Protein AF-A0A6A7A2B2-F1 (afdb_monomer)

Nearest PDB structures (foldseek):
  8fqu-assembly2_A  TM=4.232E-01  e=1.236E+00  Acinetobacter baumannii
  5za2-assembly1_A  TM=4.264E-01  e=1.667E+00  Escherichia coli
  6pwl-assembly4_D  TM=4.227E-01  e=1.769E+00  Acinetobacter baumannii
  5k1f-assembly1_A  TM=4.162E-01  e=2.855E+00  Klebsiella aerogenes
  5cgx-assembly1_A  TM=4.038E-01  e=4.088E+00  Escherichia coli

Mean predicted aligned error: 12.82 Å

Sequence (342 aa):
MSHTLSFFGRLPYDIRAIVYQYLEPDQSPPFSPNDANMGFLLSCRQAKQELSELAVQTVEDLVADFNNTAPRGAEINMRSGALRCIAVNVPFSALFGSSKKGKMKRSWRQEVFASLHPLFAQYFEVVRIHITHGLSEFDTQQSLELDTLYDRGHFEVDMHNLLRDISYMIQHVNSDRQRNTDLFPTTYVKARRICLSWNLRTDVTSGDSPIIMNGKLHQAKPTRCNPTAFDDHDYNTMSAVTLDTLSQHDDNNIDLSSSKQPIFYHLHDSQRLVGEMCLQHNSRWRVSETRYYNGVLNGQETLAEYISSYELGRRPRKGLNGVTPEEYEKAEIEVQQVLWAT

Solvent-accessible surface area (backbone atoms only — not comparable to full-atom values): 20033 Å² total; per-residue (Å²): 134,84,84,76,75,53,75,74,58,72,50,56,60,67,60,50,55,52,55,60,71,71,46,51,84,88,50,50,76,64,79,61,94,55,84,86,32,52,52,61,57,49,38,54,49,48,49,52,45,54,54,47,52,52,51,48,50,56,50,52,52,50,48,51,53,39,61,76,62,40,49,75,78,37,43,76,53,72,58,89,93,37,92,44,44,46,35,30,39,35,21,51,68,53,46,35,47,88,34,99,75,80,62,66,42,86,53,72,43,65,67,47,54,62,56,48,43,65,62,37,40,32,83,28,55,31,43,34,41,32,42,35,80,50,69,50,95,87,44,93,80,68,76,84,81,54,86,46,67,68,47,27,53,49,50,50,52,52,53,50,51,48,52,48,52,52,44,50,47,48,32,52,46,34,28,89,71,86,68,93,58,98,86,58,72,82,64,49,46,36,28,24,26,46,32,44,32,40,55,66,64,89,71,75,80,73,81,79,73,81,51,61,24,42,41,42,35,24,28,46,51,89,69,91,65,67,92,80,77,78,78,92,78,67,90,88,70,73,70,82,75,61,75,79,78,70,72,84,65,79,90,69,78,82,57,80,88,74,43,82,49,51,35,27,37,43,32,26,29,77,73,49,44,32,36,41,36,36,48,36,34,72,85,34,68,49,50,90,63,38,79,48,49,64,32,20,73,70,57,46,71,38,47,76,46,44,32,32,29,76,46,89,85,63,63,61,95,79,39,61,41,80,49,53,70,66,58,50,49,50,50,53,47,52,32,45,55,55,65,76,73,107

Structure (mmCIF, N/CA/C/O backbone):
data_AF-A0A6A7A2B2-F1
#
_entry.id   AF-A0A6A7A2B2-F1
#
loop_
_atom_site.group_PDB
_atom_site.id
_atom_site.type_symbol
_atom_site.label_atom_id
_atom_site.label_alt_id
_atom_site.label_comp_id
_atom_site.label_asym_id
_atom_site.label_entity_id
_atom_site.label_seq_id
_atom_site.pdbx_PDB_ins_code
_atom_site.Cartn_x
_atom_site.Cartn_y
_atom_site.Cartn_z
_atom_site.occupancy
_atom_site.B_iso_or_equiv
_atom_site.auth_seq_id
_atom_site.auth_comp_id
_atom_site.auth_asym_id
_atom_site.auth_atom_id
_atom_site.pdbx_PDB_model_num
ATOM 1 N N . MET A 1 1 ? -47.235 -17.244 16.961 1.00 38.53 1 MET A N 1
ATOM 2 C CA . MET A 1 1 ? -46.608 -16.807 18.227 1.00 38.53 1 MET A CA 1
ATOM 3 C C . MET A 1 1 ? -45.989 -15.442 17.982 1.00 38.53 1 MET A C 1
ATOM 5 O O . MET A 1 1 ? -45.158 -15.326 17.093 1.00 38.53 1 MET A O 1
ATOM 9 N N . SER A 1 2 ? -46.461 -14.398 18.660 1.00 37.03 2 SER A N 1
ATOM 10 C CA . SER A 1 2 ? -45.917 -13.043 18.525 1.00 37.03 2 SER A CA 1
ATOM 11 C C . SER A 1 2 ? -44.573 -12.965 19.243 1.00 37.03 2 SER A C 1
ATOM 13 O O . SER A 1 2 ? -44.525 -13.157 20.457 1.00 37.03 2 SER A O 1
ATOM 15 N N . HIS A 1 3 ? -43.489 -12.687 18.519 1.00 42.69 3 HIS A N 1
ATOM 16 C CA . HIS A 1 3 ? -42.195 -12.391 19.128 1.00 42.69 3 HIS A CA 1
ATOM 17 C C . HIS A 1 3 ? -42.289 -11.053 19.871 1.00 42.69 3 HIS A C 1
ATOM 19 O O . HIS A 1 3 ? -42.068 -9.986 19.301 1.00 42.69 3 HIS A O 1
ATOM 25 N N . THR A 1 4 ? -42.649 -11.093 21.151 1.00 45.41 4 THR A N 1
ATOM 26 C CA . THR A 1 4 ? -42.477 -9.958 22.055 1.00 45.41 4 THR A CA 1
ATOM 27 C C . THR A 1 4 ? -40.982 -9.728 22.223 1.00 45.41 4 THR A C 1
ATOM 29 O O . THR A 1 4 ? -40.321 -10.400 23.011 1.00 45.41 4 THR A O 1
ATOM 32 N N . LEU A 1 5 ? -40.437 -8.808 21.425 1.00 50.09 5 LEU A N 1
ATOM 33 C CA . LEU A 1 5 ? -39.086 -8.284 21.600 1.00 50.09 5 LEU A CA 1
ATOM 34 C C . LEU A 1 5 ? -38.940 -7.809 23.049 1.00 50.09 5 LEU A C 1
ATOM 36 O O . LEU A 1 5 ? -39.642 -6.888 23.470 1.00 50.09 5 LEU A O 1
ATOM 40 N N . SER A 1 6 ? -38.053 -8.473 23.793 1.00 59.03 6 SER A N 1
ATOM 41 C CA . SER A 1 6 ? -37.692 -8.136 25.170 1.00 59.03 6 SER A CA 1
ATOM 42 C C . SER A 1 6 ? -37.436 -6.631 25.297 1.00 59.03 6 SER A C 1
ATOM 44 O O . SER A 1 6 ? -36.704 -6.063 24.485 1.00 59.03 6 SER A O 1
ATOM 46 N N . PHE A 1 7 ? -38.018 -5.993 26.320 1.00 63.59 7 PHE A N 1
ATOM 47 C CA . PHE A 1 7 ? -37.777 -4.585 26.677 1.00 63.59 7 PHE A CA 1
ATOM 48 C C . PHE A 1 7 ? -36.278 -4.257 26.691 1.00 63.59 7 PHE A C 1
ATOM 50 O O . PHE A 1 7 ? -35.851 -3.223 26.187 1.00 63.59 7 PHE A O 1
ATOM 57 N N . PHE A 1 8 ? -35.477 -5.208 27.168 1.00 60.94 8 PHE A N 1
ATOM 58 C CA . PHE A 1 8 ? -34.029 -5.098 27.238 1.00 60.94 8 PHE A CA 1
ATOM 59 C C . PHE A 1 8 ? -33.358 -4.999 25.867 1.00 60.94 8 PHE A C 1
ATOM 61 O O . PHE A 1 8 ? -32.372 -4.291 25.719 1.00 60.94 8 PHE A O 1
ATOM 68 N N . GLY A 1 9 ? -33.906 -5.663 24.847 1.00 55.78 9 GLY A N 1
ATOM 69 C CA . GLY A 1 9 ? -33.407 -5.577 23.474 1.00 55.78 9 GLY A CA 1
ATOM 70 C C . GLY A 1 9 ? -33.632 -4.209 22.823 1.00 55.78 9 GLY A C 1
ATOM 71 O O . GLY A 1 9 ? -32.993 -3.918 21.821 1.00 55.78 9 GLY A O 1
ATOM 72 N N . ARG A 1 10 ? -34.509 -3.365 23.385 1.00 68.44 10 ARG A N 1
ATOM 73 C CA . ARG A 1 10 ? -34.813 -2.018 22.870 1.00 68.44 10 ARG A CA 1
ATOM 74 C C . ARG A 1 10 ? -33.946 -0.917 23.483 1.00 68.44 10 ARG A C 1
ATOM 76 O O . ARG A 1 10 ? -34.034 0.226 23.048 1.00 68.44 10 ARG A O 1
ATOM 83 N N . LEU A 1 11 ? -33.152 -1.233 24.505 1.00 66.00 11 LEU A N 1
ATOM 84 C CA . LEU A 1 11 ? -32.273 -0.260 25.148 1.00 66.00 11 LEU A CA 1
ATOM 85 C C . LEU A 1 11 ? -31.028 0.000 24.278 1.00 66.00 11 LEU A C 1
ATOM 87 O O . LEU A 1 11 ? -30.504 -0.945 23.685 1.00 66.00 11 LEU A O 1
ATOM 91 N N . PRO A 1 12 ? -30.501 1.239 24.230 1.00 70.19 12 PRO A N 1
ATOM 92 C CA . PRO A 1 12 ? -29.202 1.529 23.626 1.00 70.19 12 PRO A CA 1
ATOM 93 C C . PRO A 1 12 ? -28.092 0.661 24.227 1.00 70.19 12 PRO A C 1
ATOM 95 O O . PRO A 1 12 ? -28.142 0.301 25.406 1.00 70.19 12 PRO A O 1
ATOM 98 N N . TYR A 1 13 ? -27.078 0.316 23.427 1.00 62.56 13 TYR A N 1
ATOM 99 C CA . TYR A 1 13 ? -25.962 -0.529 23.873 1.00 62.56 13 TYR A CA 1
ATOM 100 C C . TYR A 1 13 ? -25.316 -0.029 25.170 1.00 62.56 13 TYR A C 1
ATOM 102 O O . TYR A 1 13 ? -25.102 -0.830 26.076 1.00 62.56 13 TYR A O 1
ATOM 110 N N . ASP A 1 14 ? -25.103 1.278 25.294 1.00 58.22 14 ASP A N 1
ATOM 111 C CA . ASP A 1 14 ? -24.435 1.881 26.449 1.00 58.22 14 ASP A CA 1
ATOM 112 C C . ASP A 1 14 ? -25.232 1.670 27.739 1.00 58.22 14 ASP A C 1
ATOM 114 O O . ASP A 1 14 ? -24.672 1.289 28.763 1.00 58.22 14 ASP A O 1
ATOM 118 N N . ILE A 1 15 ? -26.560 1.806 27.674 1.00 69.06 15 ILE A N 1
ATOM 119 C CA . ILE A 1 15 ? -27.442 1.533 28.816 1.00 69.06 15 ILE A CA 1
ATOM 120 C C . ILE A 1 15 ? -27.393 0.048 29.174 1.00 69.06 15 ILE A C 1
ATOM 122 O O . ILE A 1 15 ? -27.317 -0.300 30.348 1.00 69.06 15 ILE A O 1
ATOM 126 N N . ARG A 1 16 ? -27.376 -0.842 28.177 1.00 68.25 16 ARG A N 1
ATOM 127 C CA . ARG A 1 16 ? -27.264 -2.286 28.418 1.00 68.25 16 ARG A CA 1
ATOM 128 C C . ARG A 1 16 ? -25.928 -2.634 29.081 1.00 68.25 16 ARG A C 1
ATOM 130 O O . ARG A 1 16 ? -25.926 -3.341 30.080 1.00 68.25 16 ARG A O 1
ATOM 137 N N . ALA A 1 17 ? -24.819 -2.093 28.575 1.00 63.62 17 ALA A N 1
ATOM 138 C CA . ALA A 1 17 ? -23.475 -2.272 29.124 1.00 63.62 17 ALA A CA 1
ATOM 139 C C . ALA A 1 17 ? -23.362 -1.767 30.571 1.00 63.62 17 ALA A C 1
ATOM 141 O O . ALA A 1 17 ? -22.784 -2.459 31.407 1.00 63.62 17 ALA A O 1
ATOM 142 N N . ILE A 1 18 ? -23.967 -0.614 30.872 1.00 68.38 18 ILE A N 1
ATOM 143 C CA . ILE A 1 18 ? -24.070 -0.078 32.233 1.00 68.38 18 ILE A CA 1
ATOM 144 C C . ILE A 1 18 ? -24.836 -1.055 33.126 1.00 68.38 18 ILE A C 1
ATOM 146 O O . ILE A 1 18 ? -24.336 -1.418 34.182 1.00 68.38 18 ILE A O 1
ATOM 150 N N . VAL A 1 19 ? -26.005 -1.551 32.705 1.00 68.06 19 VAL A N 1
ATOM 151 C CA . VAL A 1 19 ? -26.773 -2.494 33.537 1.00 68.06 19 VAL A CA 1
ATOM 152 C C . VAL A 1 19 ? -25.981 -3.776 33.819 1.00 68.06 19 VAL A C 1
ATOM 154 O O . VAL A 1 19 ? -26.014 -4.263 34.945 1.00 68.06 19 VAL A O 1
ATOM 157 N N . TYR A 1 20 ? -25.199 -4.281 32.859 1.00 64.19 20 TYR A N 1
ATOM 158 C CA . TYR A 1 20 ? -24.328 -5.439 33.098 1.00 64.19 20 TYR A CA 1
ATOM 159 C C . TYR A 1 20 ? -23.180 -5.165 34.076 1.00 64.19 20 TYR A C 1
ATOM 161 O O . TYR A 1 20 ? -22.746 -6.095 34.747 1.00 64.19 20 TYR A O 1
ATOM 169 N N . GLN A 1 21 ? -22.695 -3.923 34.188 1.00 60.84 21 GLN A N 1
ATOM 170 C CA . GLN A 1 21 ? -21.670 -3.554 35.176 1.00 60.84 21 GLN A CA 1
ATOM 171 C C . GLN A 1 21 ? -22.192 -3.551 36.617 1.00 60.84 21 GLN A C 1
ATOM 173 O O . GLN A 1 21 ? -21.393 -3.670 37.541 1.00 60.84 21 GLN A O 1
ATOM 178 N N . TYR A 1 22 ? -23.506 -3.414 36.807 1.00 68.81 22 TYR A N 1
ATOM 179 C CA . TYR A 1 22 ? -24.148 -3.383 38.125 1.00 68.81 22 TYR A CA 1
ATOM 180 C C . TYR A 1 22 ? -24.758 -4.726 38.547 1.00 68.81 22 TYR A C 1
ATOM 182 O O . TYR A 1 22 ? -25.377 -4.800 39.606 1.00 68.81 22 TYR A O 1
ATOM 190 N N . LEU A 1 23 ? -24.591 -5.784 37.748 1.00 66.50 23 LEU A N 1
ATOM 191 C CA . LEU A 1 23 ? -24.947 -7.138 38.167 1.00 66.50 23 LEU A CA 1
ATOM 192 C C . LEU A 1 23 ? -23.891 -7.668 39.142 1.00 66.50 23 LEU A C 1
ATOM 194 O O . LEU A 1 23 ? -22.691 -7.596 38.871 1.00 66.50 23 LEU A O 1
ATOM 198 N N . GLU A 1 24 ? -24.338 -8.197 40.280 1.00 64.88 24 GLU A N 1
ATOM 199 C CA . GLU A 1 24 ? -23.445 -8.808 41.267 1.00 64.88 24 GLU A CA 1
ATOM 200 C C . GLU A 1 24 ? -22.784 -10.094 40.711 1.00 64.88 24 GLU A C 1
ATOM 202 O O . GLU A 1 24 ? -23.327 -10.725 39.804 1.00 64.88 24 GLU A O 1
ATOM 207 N N . PRO A 1 25 ? -21.606 -10.521 41.204 1.00 53.88 25 PRO A N 1
ATOM 208 C CA . PRO A 1 25 ? -20.867 -11.672 40.658 1.00 53.88 25 PRO A CA 1
ATOM 209 C C . PRO A 1 25 ? -21.636 -13.007 40.688 1.00 53.88 25 PRO A C 1
ATOM 211 O O . PRO A 1 25 ? -21.423 -13.881 39.847 1.00 53.88 25 PRO A O 1
ATOM 214 N N . ASP A 1 26 ? -22.523 -13.159 41.664 1.00 61.34 26 ASP A N 1
ATOM 215 C CA . ASP A 1 26 ? -23.482 -14.246 41.873 1.00 61.34 26 ASP A CA 1
ATOM 216 C C . ASP A 1 26 ? -24.782 -14.055 41.072 1.00 61.34 26 ASP A C 1
ATOM 218 O O . ASP A 1 26 ? -25.456 -15.028 40.731 1.00 61.34 26 ASP A O 1
ATOM 222 N N . GLN A 1 27 ? -25.062 -12.826 40.637 1.00 58.41 27 GLN A N 1
ATOM 223 C CA . GLN A 1 27 ? -25.951 -12.518 39.519 1.00 58.41 27 GLN A CA 1
ATOM 224 C C . GLN A 1 27 ? -25.157 -12.592 38.214 1.00 58.41 27 GLN A C 1
ATOM 226 O O . GLN A 1 27 ? -25.083 -11.618 37.466 1.00 58.41 27 GLN A O 1
ATOM 231 N N . SER A 1 28 ? -24.515 -13.741 37.961 1.00 47.88 28 SER A N 1
ATOM 232 C CA . SER A 1 28 ? -23.642 -13.935 36.802 1.00 47.88 28 SER A CA 1
ATOM 233 C C . SER A 1 28 ? -24.264 -13.273 35.563 1.00 47.88 28 SER A C 1
ATOM 235 O O . SER A 1 28 ? -25.407 -13.629 35.232 1.00 47.88 28 SER A O 1
ATOM 237 N N . PRO A 1 29 ? -23.571 -12.340 34.873 1.00 51.34 29 PRO A N 1
ATOM 238 C CA . PRO A 1 29 ? -24.033 -11.886 33.576 1.00 51.34 29 PRO A CA 1
ATOM 239 C C . PRO A 1 29 ? -24.181 -13.160 32.762 1.00 51.34 29 PRO A C 1
ATOM 241 O O . PRO A 1 29 ? -23.279 -14.005 32.779 1.00 51.34 29 PRO A O 1
ATOM 244 N N . PRO A 1 30 ? -25.363 -13.426 32.216 1.00 47.75 30 PRO A N 1
ATOM 245 C CA . PRO A 1 30 ? -25.753 -14.803 32.135 1.00 47.75 30 PRO A CA 1
ATOM 246 C C . PRO A 1 30 ? -25.070 -15.354 30.877 1.00 47.75 30 PRO A C 1
ATOM 248 O O . PRO A 1 30 ? -25.350 -14.976 29.742 1.00 47.75 30 PRO A O 1
ATOM 251 N N . PHE A 1 31 ? -24.048 -16.174 31.113 1.00 49.31 31 PHE A N 1
ATOM 252 C CA . PHE A 1 31 ? -23.252 -16.866 30.096 1.00 49.31 31 PHE A CA 1
ATOM 253 C C . PHE A 1 31 ? -23.539 -18.374 30.109 1.00 49.31 31 PHE A C 1
ATOM 255 O O . PHE A 1 31 ? -22.781 -19.174 29.567 1.00 49.31 31 PHE A O 1
ATOM 262 N N . SER A 1 32 ? -24.650 -18.773 30.734 1.00 45.81 32 SER A N 1
ATOM 263 C CA . SER A 1 32 ? -25.187 -20.129 30.641 1.00 45.81 32 SER A CA 1
ATOM 264 C C . SER A 1 32 ? -25.753 -20.371 29.226 1.00 45.81 32 SER A C 1
ATOM 266 O O . SER A 1 32 ? -26.326 -19.467 28.623 1.00 45.81 32 SER A O 1
ATOM 268 N N . PRO A 1 33 ? -25.612 -21.568 28.648 1.00 47.19 33 PRO A N 1
ATOM 269 C CA . PRO A 1 33 ? -26.088 -21.868 27.296 1.00 47.19 33 PRO A CA 1
ATOM 270 C C . PRO A 1 33 ? -27.624 -21.942 27.149 1.00 47.19 33 PRO A C 1
ATOM 272 O O . PRO A 1 33 ? -28.101 -22.201 26.048 1.00 47.19 33 PRO A O 1
ATOM 275 N N . ASN A 1 34 ? -28.408 -21.704 28.209 1.00 51.75 34 ASN A N 1
ATOM 276 C CA . ASN A 1 34 ? -29.874 -21.720 28.145 1.00 51.75 34 ASN A CA 1
ATOM 277 C C . ASN A 1 34 ? -30.454 -20.358 27.699 1.00 51.75 34 ASN A C 1
ATOM 279 O O . ASN A 1 34 ? -29.887 -19.307 27.998 1.00 51.75 34 ASN A O 1
ATOM 283 N N . ASP A 1 35 ? -31.614 -20.389 27.027 1.00 52.19 35 ASP A N 1
ATOM 284 C CA . ASP A 1 35 ? -32.325 -19.299 26.31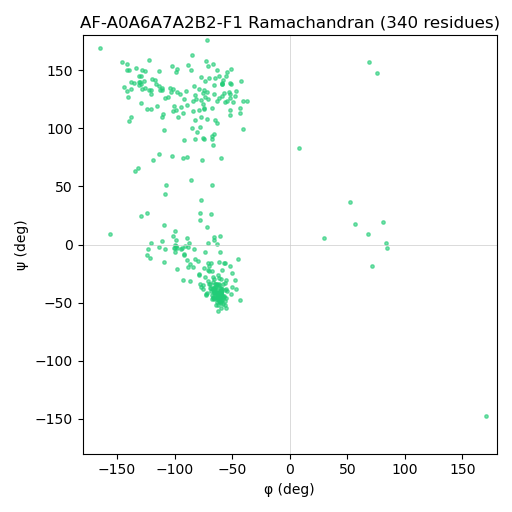3 1.00 52.19 35 ASP A CA 1
ATOM 285 C C . ASP A 1 35 ? -32.450 -17.923 27.012 1.00 52.19 35 ASP A C 1
ATOM 287 O O . ASP A 1 35 ? -32.776 -16.924 26.367 1.00 52.19 35 ASP A O 1
ATOM 291 N N . ALA A 1 36 ? -32.147 -17.823 28.308 1.00 50.03 36 ALA A N 1
ATOM 292 C CA . ALA A 1 36 ? -32.182 -16.590 29.096 1.00 50.03 36 ALA A CA 1
ATOM 293 C C . ALA A 1 36 ? -31.211 -15.490 28.599 1.00 50.03 36 ALA A C 1
ATOM 295 O O . ALA A 1 36 ? -31.371 -14.321 28.951 1.00 50.03 36 ALA A O 1
ATOM 296 N N . ASN A 1 37 ? -30.238 -15.834 27.742 1.00 51.78 37 ASN A N 1
ATOM 297 C CA . ASN A 1 37 ? -29.067 -14.979 27.448 1.00 51.78 37 ASN A CA 1
ATOM 298 C C . ASN A 1 37 ? -29.063 -14.413 26.031 1.00 51.78 37 ASN A C 1
ATOM 300 O O . ASN A 1 37 ? -28.169 -13.660 25.630 1.00 51.78 37 ASN A O 1
ATOM 304 N N . MET A 1 38 ? -30.128 -14.712 25.289 1.00 56.44 38 MET A N 1
ATOM 305 C CA . MET A 1 38 ? -30.377 -14.153 23.970 1.00 56.44 38 MET A CA 1
ATOM 306 C C . MET A 1 38 ? -30.394 -12.623 23.998 1.00 56.44 38 MET A C 1
ATOM 308 O O . MET A 1 38 ? -29.914 -12.006 23.057 1.00 56.44 38 MET A O 1
ATOM 312 N N . GLY A 1 39 ? -30.852 -11.989 25.084 1.00 55.50 39 GLY A N 1
ATOM 313 C CA . GLY A 1 39 ? -30.900 -10.529 25.203 1.00 55.50 39 GLY A CA 1
ATOM 314 C C . GLY A 1 39 ? -29.537 -9.847 25.027 1.00 55.50 39 GLY A C 1
ATOM 315 O O . GLY A 1 39 ? -29.418 -8.959 24.186 1.00 55.50 39 GLY A O 1
ATOM 316 N N . PHE A 1 40 ? -28.498 -10.281 25.751 1.00 59.22 40 PHE A N 1
ATOM 317 C CA . PHE A 1 40 ? -27.149 -9.702 25.648 1.00 59.22 40 PHE A CA 1
ATOM 318 C C . PHE A 1 40 ? -26.515 -9.975 24.284 1.00 59.22 40 PHE A C 1
ATOM 320 O O . PHE A 1 40 ? -26.011 -9.067 23.627 1.00 59.22 40 PHE A O 1
ATOM 327 N N . LEU A 1 41 ? -26.606 -11.221 23.815 1.00 60.91 41 LEU A N 1
ATOM 328 C CA . LEU A 1 41 ? -26.051 -11.616 22.523 1.00 60.91 41 LEU A CA 1
ATOM 329 C C . LEU A 1 41 ? -26.714 -10.863 21.365 1.00 60.91 41 LEU A C 1
ATOM 331 O O . LEU A 1 41 ? -26.019 -10.392 20.467 1.00 60.91 41 LEU A O 1
ATOM 335 N N . LEU A 1 42 ? -28.040 -10.706 21.391 1.00 65.12 42 LEU A N 1
ATOM 336 C CA . LEU A 1 42 ? -28.780 -9.900 20.417 1.00 65.12 42 LEU A CA 1
ATOM 337 C C . LEU A 1 42 ? -28.397 -8.424 20.513 1.00 65.12 42 LEU A C 1
ATOM 339 O O . LEU A 1 42 ? -28.264 -7.769 19.487 1.00 65.12 42 LEU A O 1
ATOM 343 N N . SER A 1 43 ? -28.138 -7.925 21.719 1.00 65.75 43 SER A N 1
ATOM 344 C CA . SER A 1 43 ? -27.717 -6.545 21.955 1.00 65.75 43 SER A CA 1
ATOM 345 C C . SER A 1 43 ? -26.334 -6.239 21.390 1.00 65.75 43 SER A C 1
ATOM 347 O O . SER A 1 43 ? -26.153 -5.236 20.704 1.00 65.75 43 SER A O 1
ATOM 349 N N . CYS A 1 44 ? -25.367 -7.132 21.602 1.00 67.50 44 CYS A N 1
ATOM 350 C CA . CYS A 1 44 ? -24.049 -7.039 20.982 1.00 67.50 44 CYS A CA 1
ATOM 351 C C . CYS A 1 44 ? -24.124 -7.206 19.459 1.00 67.50 44 CYS A C 1
ATOM 353 O O . CYS A 1 44 ? -23.398 -6.527 18.735 1.00 67.50 44 CYS A O 1
ATOM 355 N N . ARG A 1 45 ? -24.998 -8.091 18.954 1.00 72.69 45 ARG A N 1
ATOM 356 C CA . ARG A 1 45 ? -25.230 -8.256 17.508 1.00 72.69 45 ARG A CA 1
ATOM 357 C C . ARG A 1 45 ? -25.814 -6.992 16.887 1.00 72.69 45 ARG A C 1
ATOM 359 O O . ARG A 1 45 ? -25.309 -6.566 15.856 1.00 72.69 45 ARG A O 1
ATOM 366 N N . GLN A 1 46 ? -26.808 -6.390 17.532 1.00 76.19 46 GLN A N 1
ATOM 367 C CA . GLN A 1 46 ? -27.429 -5.145 17.097 1.00 76.19 46 GLN A CA 1
ATOM 368 C C . GLN A 1 46 ? -26.422 -3.992 17.121 1.00 76.19 46 GLN A C 1
ATOM 370 O O . GLN A 1 46 ? -26.246 -3.337 16.107 1.00 76.19 46 GLN A O 1
ATOM 375 N N . ALA A 1 47 ? -25.682 -3.799 18.217 1.00 70.44 47 ALA A N 1
ATOM 376 C CA . ALA A 1 47 ? -24.658 -2.755 18.293 1.00 70.44 47 ALA A CA 1
ATOM 377 C C . ALA A 1 47 ? -23.568 -2.940 17.226 1.00 70.44 47 ALA A C 1
ATOM 379 O O . ALA A 1 47 ? -23.138 -1.990 16.579 1.00 70.44 47 ALA A O 1
ATOM 380 N N . LYS A 1 48 ? -23.137 -4.187 16.989 1.00 78.25 48 LYS A N 1
ATOM 381 C CA . LYS A 1 48 ? -22.214 -4.509 15.896 1.00 78.25 48 LYS A CA 1
ATOM 382 C C . LYS A 1 48 ? -22.818 -4.158 14.536 1.00 78.25 48 LYS A C 1
ATOM 384 O O . LYS A 1 48 ? -22.084 -3.666 13.684 1.00 78.25 48 LYS A O 1
ATOM 389 N N . GLN A 1 49 ? -24.098 -4.453 14.321 1.00 80.06 49 GLN A N 1
ATOM 390 C CA . GLN A 1 49 ? -24.807 -4.136 13.086 1.00 80.06 49 GLN A CA 1
ATOM 391 C C . GLN A 1 49 ? -24.891 -2.619 12.883 1.00 80.06 49 GLN A C 1
ATOM 393 O O . GLN A 1 49 ? -24.413 -2.153 11.860 1.00 80.06 49 GLN A O 1
ATOM 398 N N . GLU A 1 50 ? -25.358 -1.860 13.873 1.00 78.06 50 GLU A N 1
ATOM 399 C CA . GLU A 1 50 ? -25.455 -0.391 13.834 1.00 78.06 50 GLU A CA 1
ATOM 400 C C . GLU A 1 50 ? -24.092 0.261 13.553 1.00 78.06 50 GLU A C 1
ATOM 402 O O . GLU A 1 50 ? -23.964 1.113 12.677 1.00 78.06 50 GLU A O 1
ATOM 407 N N . LEU A 1 51 ? -23.031 -0.193 14.232 1.00 77.25 51 LEU A N 1
ATOM 408 C CA . LEU A 1 51 ? -21.668 0.278 13.968 1.00 77.25 51 LEU A CA 1
ATOM 409 C C . LEU A 1 51 ? -21.171 -0.106 12.570 1.00 77.25 51 LEU A C 1
ATOM 411 O O . LEU A 1 51 ? -20.392 0.634 11.973 1.00 77.25 51 LEU A O 1
ATOM 415 N N . SER A 1 52 ? -21.583 -1.266 12.054 1.00 80.19 52 SER A N 1
ATOM 416 C CA . SER A 1 52 ? -21.224 -1.696 10.700 1.00 80.19 52 SER A CA 1
ATOM 417 C C . SER A 1 52 ? -21.961 -0.869 9.652 1.00 80.19 52 SER A C 1
ATOM 419 O O . SER A 1 52 ? -21.329 -0.454 8.691 1.00 80.19 52 SER A O 1
ATOM 421 N N . GLU A 1 53 ? -23.249 -0.586 9.850 1.00 84.31 53 GLU A N 1
ATOM 422 C CA . GLU A 1 53 ? -24.067 0.271 8.983 1.00 84.31 53 GLU A CA 1
ATOM 423 C C . GLU A 1 53 ? -23.522 1.702 8.956 1.00 84.31 53 GLU A C 1
ATOM 425 O O . GLU A 1 53 ? -23.291 2.248 7.881 1.00 84.31 53 GLU A O 1
ATOM 430 N N . LEU A 1 54 ? -23.192 2.276 10.118 1.00 82.44 54 LEU A N 1
ATOM 431 C CA . LEU A 1 54 ? -22.560 3.595 10.195 1.00 82.44 54 LEU A CA 1
ATOM 432 C C . LEU A 1 54 ? -21.192 3.620 9.498 1.00 82.44 54 LEU A C 1
ATOM 434 O O . LEU A 1 54 ? -20.858 4.588 8.816 1.00 82.44 54 LEU A O 1
AT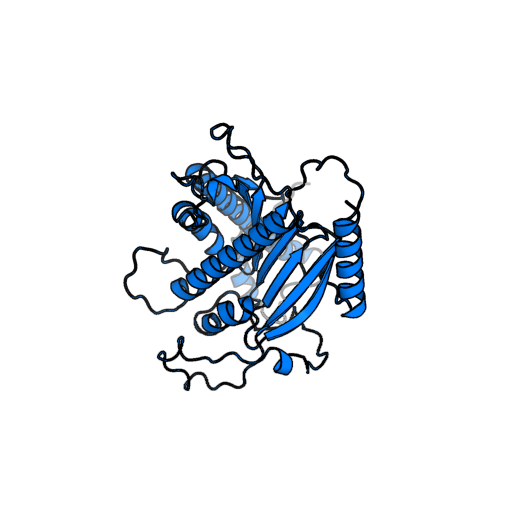OM 438 N N . ALA A 1 55 ? -20.390 2.563 9.660 1.00 81.50 55 ALA A N 1
ATOM 439 C CA . ALA A 1 55 ? -19.104 2.449 8.983 1.00 81.50 55 ALA A CA 1
ATOM 440 C C . ALA A 1 55 ? -19.263 2.301 7.463 1.00 81.50 55 ALA A C 1
ATOM 442 O O . ALA A 1 55 ? -18.463 2.873 6.732 1.00 81.50 55 ALA A O 1
ATOM 443 N N . VAL A 1 56 ? -20.275 1.565 6.988 1.00 86.31 56 VAL A N 1
ATOM 444 C CA . VAL A 1 56 ? -20.622 1.489 5.559 1.00 86.31 56 VAL A CA 1
ATOM 445 C C . VAL A 1 56 ? -20.961 2.885 5.052 1.00 86.31 56 VAL A C 1
ATOM 447 O O . VAL A 1 56 ? -20.276 3.357 4.153 1.00 86.31 56 VAL A O 1
ATOM 450 N N . GLN A 1 57 ? -21.908 3.572 5.697 1.00 86.75 57 GLN A N 1
ATOM 451 C CA . GLN A 1 57 ? -22.341 4.913 5.302 1.00 86.75 57 GLN A CA 1
ATOM 452 C C . GLN A 1 57 ? -21.171 5.900 5.258 1.00 86.75 57 GLN A C 1
ATOM 454 O O . GLN A 1 57 ? -20.963 6.569 4.258 1.00 86.75 57 GLN A O 1
ATOM 459 N N . THR A 1 58 ? -20.344 5.936 6.308 1.00 86.19 58 THR A N 1
ATOM 460 C CA . THR A 1 58 ? -19.183 6.843 6.377 1.00 86.19 58 THR A CA 1
ATOM 461 C C . THR A 1 58 ? -18.211 6.604 5.223 1.00 86.19 58 THR A C 1
ATOM 463 O O . THR A 1 58 ? -17.596 7.537 4.711 1.00 86.19 58 THR A O 1
ATOM 466 N N . VAL A 1 59 ? -18.017 5.341 4.837 1.00 87.56 59 VAL A N 1
ATOM 467 C CA . VAL A 1 59 ? -17.122 5.017 3.731 1.00 87.56 59 VAL A CA 1
ATOM 468 C C . VAL A 1 59 ? -17.788 5.319 2.385 1.00 87.56 59 VAL A C 1
ATOM 470 O O . VAL A 1 59 ? -17.102 5.806 1.496 1.00 87.56 59 VAL A O 1
ATOM 473 N N . GLU A 1 60 ? -19.091 5.096 2.229 1.00 88.75 60 GLU A N 1
ATOM 474 C CA . GLU A 1 60 ? -19.842 5.505 1.034 1.00 88.75 60 GLU A CA 1
ATOM 475 C C . GLU A 1 60 ? -19.798 7.023 0.831 1.00 88.75 60 GLU A C 1
ATOM 477 O O . GLU A 1 60 ? -19.499 7.474 -0.273 1.00 88.75 60 GLU A O 1
ATOM 482 N N . ASP A 1 61 ? -19.983 7.801 1.900 1.00 88.56 61 ASP A N 1
ATOM 483 C CA . ASP A 1 61 ? -19.860 9.260 1.886 1.00 88.56 61 ASP A CA 1
ATOM 484 C C . ASP A 1 61 ? -18.439 9.676 1.475 1.00 88.56 61 ASP A C 1
ATOM 486 O O . ASP A 1 61 ? -18.258 10.490 0.574 1.00 88.56 61 ASP A O 1
ATOM 490 N N . LEU A 1 62 ? -17.412 9.044 2.059 1.00 89.00 62 LEU A N 1
ATOM 491 C CA . LEU A 1 62 ? -16.011 9.279 1.693 1.00 89.00 62 LEU A CA 1
ATOM 492 C C . LEU A 1 62 ? -15.731 8.951 0.219 1.00 89.00 62 LEU A C 1
ATOM 494 O O . LEU A 1 62 ? -14.959 9.654 -0.431 1.00 89.00 62 LEU A O 1
ATOM 498 N N . VAL A 1 63 ? -16.321 7.875 -0.306 1.00 89.31 63 VAL A N 1
ATOM 499 C CA . VAL A 1 63 ? -16.186 7.480 -1.713 1.00 89.31 63 VAL A CA 1
ATOM 500 C C . VAL A 1 63 ? -16.871 8.490 -2.623 1.00 89.31 63 VAL A C 1
ATOM 502 O O . VAL A 1 63 ? -16.287 8.877 -3.634 1.00 89.31 63 VAL A O 1
ATOM 505 N N . ALA A 1 64 ? -18.071 8.943 -2.266 1.00 88.81 64 ALA A N 1
ATOM 506 C CA . ALA A 1 64 ? -18.784 9.973 -3.007 1.00 88.81 64 ALA A CA 1
ATOM 507 C C . ALA A 1 64 ? -17.987 11.286 -3.027 1.00 88.81 64 ALA A C 1
ATOM 509 O O . ALA A 1 64 ? -17.738 11.836 -4.100 1.00 88.81 64 ALA A O 1
ATOM 510 N N . ASP A 1 65 ? -17.508 11.742 -1.869 1.00 89.19 65 ASP A N 1
ATOM 511 C CA . ASP A 1 65 ? -16.690 12.950 -1.734 1.00 89.19 65 ASP A CA 1
ATOM 512 C C . ASP A 1 65 ? -15.388 12.849 -2.528 1.00 89.19 65 ASP A C 1
ATOM 514 O O . ASP A 1 65 ? -15.009 13.791 -3.234 1.00 89.19 65 ASP A O 1
ATOM 518 N N . PHE A 1 66 ? -14.712 11.698 -2.466 1.00 89.25 66 PHE A N 1
ATOM 519 C CA . PHE A 1 66 ? -13.518 11.463 -3.265 1.00 89.25 66 PHE A CA 1
ATOM 520 C C . PHE A 1 66 ? -13.850 11.508 -4.751 1.00 89.25 66 PHE A C 1
ATOM 522 O O . PHE A 1 66 ? -13.229 12.279 -5.460 1.00 89.25 66 PHE A O 1
ATOM 529 N N . ASN A 1 67 ? -14.848 10.768 -5.236 1.00 86.31 67 ASN A N 1
ATOM 530 C CA . ASN A 1 67 ? -15.192 10.750 -6.661 1.00 86.31 67 ASN A CA 1
ATOM 531 C C . ASN A 1 67 ? -15.624 12.136 -7.184 1.00 86.31 67 ASN A C 1
ATOM 533 O O . ASN A 1 67 ? -15.375 12.456 -8.344 1.00 86.31 67 ASN A O 1
ATOM 537 N N . ASN A 1 68 ? -16.204 12.985 -6.328 1.00 86.31 68 ASN A N 1
ATOM 538 C CA . ASN A 1 68 ? -16.551 14.372 -6.658 1.00 86.31 68 ASN A CA 1
ATOM 539 C C . ASN A 1 68 ? -15.332 15.310 -6.732 1.00 86.31 68 ASN A C 1
ATOM 541 O O . ASN A 1 68 ? -15.366 16.316 -7.441 1.00 86.31 68 ASN A O 1
ATOM 545 N N . THR A 1 69 ? -14.269 15.008 -5.985 1.00 85.31 69 THR A N 1
ATOM 546 C CA . THR A 1 69 ? -13.047 15.830 -5.885 1.00 85.31 69 THR A CA 1
ATOM 547 C C . THR A 1 69 ? -11.841 15.206 -6.586 1.00 85.31 69 THR A C 1
ATOM 549 O O . THR A 1 69 ? -10.768 15.813 -6.640 1.00 85.31 69 THR A O 1
ATOM 552 N N . ALA A 1 70 ? -12.008 13.999 -7.124 1.00 80.62 70 ALA A N 1
ATOM 553 C CA . ALA A 1 70 ? -10.930 13.159 -7.597 1.00 80.62 70 ALA A CA 1
ATOM 554 C C . ALA A 1 70 ? -10.204 13.802 -8.787 1.00 80.62 70 ALA A C 1
ATOM 556 O O . ALA A 1 70 ? -10.825 14.398 -9.676 1.00 80.62 70 ALA A O 1
ATOM 557 N N . PRO A 1 71 ? -8.876 13.625 -8.868 1.00 72.44 71 PRO A N 1
ATOM 558 C CA . PRO A 1 71 ? -8.125 13.902 -10.079 1.00 72.44 71 PRO A CA 1
ATOM 559 C C . PRO A 1 71 ? -8.718 13.104 -11.240 1.00 72.44 71 PRO A C 1
ATOM 561 O O . PRO A 1 71 ? -9.151 11.967 -11.059 1.00 72.44 71 PRO A O 1
ATOM 564 N N . ARG A 1 72 ? -8.710 13.691 -12.441 1.00 76.06 72 ARG A N 1
ATOM 565 C CA . ARG A 1 72 ? -9.336 13.126 -13.648 1.00 76.06 72 ARG A CA 1
ATOM 566 C C . ARG A 1 72 ? -9.070 11.620 -13.797 1.00 76.06 72 ARG A C 1
ATOM 568 O O . ARG A 1 72 ? -7.936 11.215 -14.039 1.00 76.06 72 ARG A O 1
ATOM 575 N N . GLY A 1 73 ? -10.135 10.824 -13.684 1.00 75.88 73 GLY A N 1
ATOM 576 C CA . GLY A 1 73 ? -10.128 9.376 -13.911 1.00 75.88 73 GLY A CA 1
ATOM 577 C C . GLY A 1 73 ? -9.678 8.515 -12.727 1.00 75.88 73 GLY A C 1
ATOM 578 O O . GLY A 1 73 ? -9.620 7.298 -12.883 1.00 75.88 73 GLY A O 1
ATOM 579 N N . ALA A 1 74 ? -9.354 9.098 -11.568 1.00 83.69 74 ALA A N 1
ATOM 580 C CA . ALA A 1 74 ? -9.153 8.314 -10.355 1.00 83.69 74 ALA A CA 1
ATOM 581 C C . ALA A 1 74 ? -10.506 7.844 -9.800 1.00 83.69 74 ALA A C 1
ATOM 583 O O . ALA A 1 74 ? -11.437 8.635 -9.670 1.00 83.69 74 ALA A O 1
ATOM 584 N N . GLU A 1 75 ? -10.601 6.563 -9.458 1.00 86.38 75 GLU A N 1
ATOM 585 C CA . GLU A 1 75 ? -11.836 5.925 -8.998 1.00 86.38 75 GLU A CA 1
ATOM 586 C C . GLU A 1 75 ? -11.547 5.055 -7.778 1.00 86.38 75 GLU A C 1
ATOM 588 O O . GLU A 1 75 ? -10.549 4.332 -7.736 1.00 86.38 75 GLU A O 1
ATOM 593 N N . ILE A 1 76 ? -12.430 5.085 -6.782 1.00 85.06 76 ILE A N 1
ATOM 594 C CA . ILE A 1 76 ? -12.344 4.155 -5.658 1.00 85.06 76 ILE A CA 1
ATOM 595 C C . ILE A 1 76 ? -13.122 2.879 -5.962 1.00 85.06 76 ILE A C 1
ATOM 597 O O . ILE A 1 76 ? -14.344 2.883 -6.075 1.00 85.06 76 ILE A O 1
ATOM 601 N N . ASN A 1 77 ? -12.405 1.758 -5.944 1.00 79.62 77 ASN A N 1
ATOM 602 C CA . ASN A 1 77 ? -12.973 0.422 -5.965 1.00 79.62 77 ASN A CA 1
ATOM 603 C C . ASN A 1 77 ? -13.056 -0.148 -4.550 1.00 79.62 77 ASN A C 1
ATOM 605 O O . ASN A 1 77 ? -12.060 -0.563 -3.947 1.00 79.62 77 ASN A O 1
ATOM 609 N N . MET A 1 78 ? -14.277 -0.263 -4.039 1.00 75.38 78 MET A N 1
ATOM 610 C CA . MET A 1 78 ? -14.538 -0.997 -2.809 1.00 75.38 78 MET A CA 1
ATOM 611 C C . MET A 1 78 ? -15.026 -2.411 -3.084 1.00 75.38 78 MET A C 1
ATOM 613 O O . MET A 1 78 ? -15.977 -2.641 -3.826 1.00 75.38 78 MET A O 1
ATOM 617 N N . ARG A 1 79 ? -14.406 -3.384 -2.413 1.00 72.69 79 ARG A N 1
ATOM 618 C CA . ARG A 1 79 ? -14.939 -4.747 -2.359 1.00 72.69 79 ARG A CA 1
ATOM 619 C C . ARG A 1 79 ? -16.007 -4.827 -1.272 1.00 72.69 79 ARG A C 1
ATOM 621 O O . ARG A 1 79 ? -15.742 -4.472 -0.121 1.00 72.69 79 ARG A O 1
ATOM 628 N N . SER A 1 80 ? -17.180 -5.353 -1.626 1.00 64.25 80 SER A N 1
ATOM 629 C CA . SER A 1 80 ? -18.257 -5.618 -0.666 1.00 64.25 80 SER A CA 1
ATOM 630 C C . SER A 1 80 ? -17.736 -6.450 0.516 1.00 64.25 80 SER A C 1
ATOM 632 O O . SER A 1 80 ? -17.032 -7.446 0.334 1.00 64.25 80 SER A O 1
ATOM 634 N N . GLY A 1 81 ? -18.016 -5.997 1.741 1.00 66.44 81 GLY A N 1
ATOM 635 C CA . GLY A 1 81 ? -17.600 -6.660 2.984 1.00 66.44 81 GLY A CA 1
ATOM 636 C C . GLY A 1 81 ? -16.183 -6.342 3.487 1.00 66.44 81 GLY A C 1
ATOM 637 O O . GLY A 1 81 ? -15.814 -6.797 4.571 1.00 66.44 81 GLY A O 1
ATOM 638 N N . ALA A 1 82 ? -15.387 -5.541 2.770 1.00 77.50 82 ALA A N 1
ATOM 639 C CA . ALA A 1 82 ? -14.013 -5.206 3.154 1.00 77.50 82 ALA A CA 1
ATOM 640 C C . ALA A 1 82 ? -13.849 -3.759 3.665 1.00 77.50 82 ALA A C 1
ATOM 642 O O . ALA A 1 82 ? -12.926 -3.070 3.255 1.00 77.50 82 ALA A O 1
ATOM 643 N N . LEU A 1 83 ? -14.668 -3.310 4.626 1.00 82.12 83 LEU A N 1
ATOM 644 C CA . LEU A 1 83 ? -14.679 -1.920 5.149 1.00 82.12 83 LEU A CA 1
ATOM 645 C C . LEU A 1 83 ? -13.337 -1.395 5.696 1.00 82.12 83 LEU A C 1
ATOM 647 O O . LEU A 1 83 ? -13.161 -0.202 5.909 1.00 82.12 83 LEU A O 1
ATOM 651 N N . ARG A 1 84 ? -12.377 -2.285 5.965 1.00 85.44 84 ARG A N 1
ATOM 652 C CA . ARG A 1 84 ? -11.032 -1.925 6.445 1.00 85.44 84 ARG A CA 1
ATOM 653 C C . ARG A 1 84 ? -10.002 -1.804 5.324 1.00 85.44 84 ARG A C 1
ATOM 655 O O . ARG A 1 84 ? -8.849 -1.492 5.611 1.00 85.44 84 ARG A O 1
ATOM 662 N N . CYS A 1 85 ? -10.372 -2.096 4.086 1.00 89.06 85 CYS A N 1
ATOM 663 C CA . CYS A 1 85 ? -9.477 -2.087 2.942 1.00 89.06 85 CYS A CA 1
ATOM 664 C C . CYS A 1 85 ? -10.109 -1.257 1.829 1.00 89.06 85 CYS A C 1
ATOM 666 O O . CYS A 1 85 ? -11.193 -1.587 1.359 1.00 89.06 85 CYS A O 1
ATOM 668 N N . ILE A 1 86 ? -9.408 -0.223 1.387 1.00 91.06 86 ILE A N 1
ATOM 669 C CA . ILE A 1 86 ? -9.838 0.614 0.272 1.00 91.06 86 ILE A CA 1
ATOM 670 C C . ILE A 1 86 ? -8.829 0.477 -0.866 1.00 91.06 86 ILE A C 1
ATOM 672 O O . ILE A 1 86 ? -7.624 0.402 -0.610 1.00 91.06 86 ILE A O 1
ATOM 676 N N . ALA A 1 87 ? -9.313 0.384 -2.102 1.00 91.50 87 ALA A N 1
ATOM 677 C CA . ALA A 1 87 ? -8.475 0.377 -3.292 1.00 91.50 87 ALA A CA 1
ATOM 678 C C . ALA A 1 87 ? -8.867 1.553 -4.185 1.00 91.50 87 ALA A C 1
ATOM 680 O O . ALA A 1 87 ? -10.041 1.746 -4.476 1.00 91.50 87 ALA A O 1
ATOM 681 N N . VAL A 1 88 ? -7.885 2.334 -4.605 1.00 91.75 88 VAL A N 1
ATOM 682 C CA . VAL A 1 88 ? -8.051 3.496 -5.473 1.00 91.75 88 VAL A CA 1
ATOM 683 C C . VAL A 1 88 ? -7.344 3.186 -6.773 1.00 91.75 88 VAL A C 1
ATOM 685 O O . VAL A 1 88 ? -6.138 2.962 -6.761 1.00 91.75 88 VAL A O 1
ATOM 688 N N . ASN A 1 89 ? -8.065 3.160 -7.881 1.00 91.00 89 ASN A N 1
ATOM 689 C CA . ASN A 1 89 ? -7.452 3.129 -9.195 1.00 91.00 89 ASN A CA 1
ATOM 690 C C . ASN A 1 89 ? -7.050 4.546 -9.560 1.00 91.00 89 ASN A C 1
ATOM 692 O O . ASN A 1 89 ? -7.881 5.451 -9.539 1.00 91.00 89 ASN A O 1
ATOM 696 N N . VAL A 1 90 ? -5.786 4.740 -9.901 1.00 90.19 90 VAL A N 1
ATOM 697 C CA . VAL A 1 90 ? -5.281 6.031 -10.341 1.00 90.19 90 VAL A CA 1
ATOM 698 C C . VAL A 1 90 ? -4.636 5.843 -11.707 1.00 90.19 90 VAL A C 1
ATOM 700 O O . VAL A 1 90 ? -3.648 5.112 -11.813 1.00 90.19 90 VAL A O 1
ATOM 703 N N . PRO A 1 91 ? -5.170 6.479 -12.761 1.00 87.19 91 PRO A N 1
ATOM 704 C CA . PRO A 1 91 ? -4.540 6.448 -14.067 1.00 87.19 91 PRO A CA 1
ATOM 705 C C . PRO A 1 91 ? -3.133 7.018 -13.984 1.00 87.19 91 PRO A C 1
ATOM 707 O O . PRO A 1 91 ? -2.898 8.049 -13.348 1.00 87.19 91 PRO A O 1
ATOM 710 N N . PHE A 1 92 ? -2.193 6.390 -14.678 1.00 83.50 92 PHE A N 1
ATOM 711 C CA . PHE A 1 92 ? -0.823 6.885 -14.741 1.00 83.50 92 PHE A CA 1
ATOM 712 C C . PHE A 1 92 ? -0.742 8.346 -15.232 1.00 83.50 92 PHE A C 1
ATOM 714 O O . PHE A 1 92 ? 0.006 9.161 -14.690 1.00 83.50 92 PHE A O 1
ATOM 721 N N . SER A 1 93 ? -1.585 8.706 -16.202 1.00 80.69 93 SER A N 1
ATOM 722 C CA . SER A 1 93 ? -1.720 10.069 -16.740 1.00 80.69 93 SER A CA 1
ATOM 723 C C . SER A 1 93 ? -2.186 11.105 -15.703 1.00 80.69 93 SER A C 1
ATOM 725 O O . SER A 1 93 ? -1.871 12.294 -15.821 1.00 80.69 93 SER A O 1
ATOM 727 N N . ALA A 1 94 ? -2.902 10.673 -14.659 1.00 81.94 94 ALA A N 1
ATOM 728 C CA . ALA A 1 94 ? -3.303 11.537 -13.553 1.00 81.94 94 ALA A CA 1
ATOM 729 C C . ALA A 1 94 ? -2.123 11.828 -12.612 1.00 81.94 94 ALA A C 1
ATOM 731 O O . ALA A 1 94 ? -2.005 12.941 -12.098 1.00 81.94 94 ALA A O 1
ATOM 732 N N . LEU A 1 95 ? -1.228 10.855 -12.422 1.00 79.75 95 LEU A N 1
ATOM 733 C CA . LEU A 1 95 ? -0.074 10.973 -11.528 1.00 79.75 95 LEU A CA 1
ATOM 734 C C . LEU A 1 95 ? 1.012 11.886 -12.074 1.00 79.75 95 LEU A C 1
ATOM 736 O O . LEU A 1 95 ? 1.574 12.710 -11.345 1.00 79.75 95 LEU A O 1
ATOM 740 N N . PHE A 1 96 ? 1.297 11.737 -13.362 1.00 75.38 96 PHE A N 1
ATOM 741 C CA . PHE A 1 96 ? 2.429 12.381 -13.994 1.00 75.38 96 PHE A CA 1
ATOM 742 C C . PHE A 1 96 ? 1.964 13.469 -14.966 1.00 75.38 96 PHE A C 1
ATOM 744 O O . PHE A 1 96 ? 1.001 13.328 -15.718 1.00 75.38 96 PHE A O 1
ATOM 751 N N . GLY A 1 97 ? 2.607 14.633 -14.901 1.00 66.19 97 GLY A N 1
ATOM 752 C CA . GLY A 1 97 ? 2.299 15.740 -15.802 1.00 66.19 97 GLY A CA 1
ATOM 753 C C . GLY A 1 97 ? 2.831 15.480 -17.210 1.00 66.19 97 GLY A C 1
ATOM 754 O O . GLY A 1 97 ? 3.967 15.022 -17.369 1.00 66.19 97 GLY A O 1
ATOM 755 N N . SER A 1 98 ? 2.062 15.859 -18.236 1.00 61.59 98 SER A N 1
ATOM 756 C CA . SER A 1 98 ? 2.621 15.951 -19.583 1.00 61.59 98 SER A CA 1
ATOM 757 C C . SER A 1 98 ? 3.665 17.073 -19.599 1.00 61.59 98 SER A C 1
ATOM 759 O O . SER A 1 98 ? 3.457 18.186 -19.103 1.00 61.59 98 SER A O 1
ATOM 761 N N . SER A 1 99 ? 4.856 16.771 -20.105 1.00 55.34 99 SER A N 1
ATOM 762 C CA . SER A 1 99 ? 5.907 17.775 -20.222 1.00 55.34 99 SER A CA 1
ATOM 763 C C . SER A 1 99 ? 5.819 18.472 -21.566 1.00 55.34 99 SER A C 1
ATOM 765 O O . SER A 1 99 ? 5.806 17.823 -22.610 1.00 55.34 99 SER A O 1
ATOM 767 N N . LYS A 1 100 ? 5.872 19.808 -21.550 1.00 58.06 100 LYS A N 1
ATOM 768 C CA . LYS A 1 100 ? 5.829 20.667 -22.747 1.00 58.06 100 LYS A CA 1
ATOM 769 C C . LYS A 1 100 ? 6.979 20.436 -23.747 1.00 58.06 100 LYS A C 1
ATOM 771 O O . LYS A 1 100 ? 6.986 21.063 -24.798 1.00 58.06 100 LYS A O 1
ATOM 776 N N . LYS A 1 101 ? 7.978 19.601 -23.426 1.00 62.88 101 LYS A N 1
ATOM 777 C CA . LYS A 1 101 ? 9.174 19.358 -24.260 1.00 62.88 101 LYS A CA 1
ATOM 778 C C . LYS A 1 101 ? 9.473 17.871 -24.506 1.00 62.88 101 LYS A C 1
ATOM 780 O O . LYS A 1 101 ? 10.636 17.517 -24.677 1.00 62.88 101 LYS A O 1
ATOM 785 N N . GLY A 1 102 ? 8.478 16.985 -24.429 1.00 57.47 102 GLY A N 1
ATOM 786 C CA . GLY A 1 102 ? 8.651 15.538 -24.664 1.00 57.47 102 GLY A CA 1
ATOM 787 C C . GLY A 1 102 ? 9.422 14.778 -23.571 1.00 57.47 102 GLY A C 1
ATOM 788 O O . GLY A 1 102 ? 9.268 13.574 -23.435 1.00 57.47 102 GLY A O 1
ATOM 789 N N . LYS A 1 103 ? 10.193 15.464 -22.716 1.00 58.34 103 LYS A N 1
ATOM 790 C CA . LYS A 1 103 ? 10.800 14.874 -21.514 1.00 58.34 103 LYS A CA 1
ATOM 791 C C . LYS A 1 103 ? 9.795 14.852 -20.379 1.00 58.34 103 LYS A C 1
ATOM 793 O O . LYS A 1 103 ? 9.690 15.844 -19.660 1.00 58.34 103 LYS A O 1
ATOM 798 N N . MET A 1 104 ? 9.047 13.764 -20.254 1.00 56.84 104 MET A N 1
ATOM 799 C CA . MET A 1 104 ? 8.068 13.541 -19.193 1.00 56.84 104 MET A CA 1
ATOM 800 C C . MET A 1 104 ? 8.619 13.980 -17.823 1.00 56.84 104 MET A C 1
ATOM 802 O O . MET A 1 104 ? 9.638 13.472 -17.354 1.00 56.84 104 MET A O 1
ATOM 806 N N . LYS A 1 105 ? 7.984 14.981 -17.194 1.00 62.41 105 LYS A N 1
ATOM 807 C CA . LYS A 1 105 ? 8.396 15.449 -15.869 1.00 62.41 105 LYS A CA 1
ATOM 808 C C . LYS A 1 105 ? 7.717 14.537 -14.864 1.00 62.41 105 LYS A C 1
ATOM 810 O O . LYS A 1 105 ? 6.541 14.715 -14.559 1.00 62.41 105 LYS A O 1
ATOM 815 N N . ARG A 1 106 ? 8.467 13.564 -14.353 1.00 65.75 106 ARG A N 1
ATOM 816 C CA . ARG A 1 106 ? 7.979 12.562 -13.400 1.00 65.75 106 ARG A CA 1
ATOM 817 C C . ARG A 1 106 ? 7.841 13.104 -11.971 1.00 65.75 106 ARG A C 1
ATOM 819 O O . ARG A 1 106 ? 8.179 12.445 -11.000 1.00 65.75 106 ARG A O 1
ATOM 826 N N . SER A 1 107 ? 7.387 14.350 -11.849 1.00 67.19 107 SER A N 1
ATOM 827 C CA . SER A 1 107 ? 7.020 14.946 -10.569 1.00 67.19 107 SER A CA 1
ATOM 828 C C . SER A 1 107 ? 5.523 14.793 -10.372 1.00 67.19 107 SER A C 1
ATOM 830 O O . SER A 1 107 ? 4.745 15.180 -11.248 1.00 67.19 107 SER A O 1
ATOM 832 N N . TRP A 1 108 ? 5.156 14.283 -9.209 1.00 71.75 108 TRP A N 1
ATOM 833 C CA . TRP A 1 108 ? 3.788 14.105 -8.757 1.00 71.75 108 TRP A CA 1
ATOM 834 C C . TRP A 1 108 ? 2.961 15.379 -8.872 1.00 71.75 108 TRP A C 1
ATOM 836 O O . TRP A 1 108 ? 3.424 16.473 -8.532 1.00 71.75 108 TRP A O 1
ATOM 846 N N . ARG A 1 109 ? 1.709 15.239 -9.312 1.00 78.69 109 ARG A N 1
ATOM 847 C CA . ARG A 1 109 ? 0.732 16.321 -9.175 1.00 78.69 109 ARG A CA 1
ATOM 848 C C . ARG A 1 109 ? 0.302 16.407 -7.713 1.00 78.69 109 ARG A C 1
ATOM 850 O O . ARG A 1 109 ? -0.306 15.478 -7.187 1.00 78.69 109 ARG A O 1
ATOM 857 N N . GLN A 1 110 ? 0.590 17.538 -7.070 1.00 78.56 110 GLN A N 1
ATOM 858 C CA . GLN A 1 110 ? 0.201 17.796 -5.676 1.00 78.56 110 GLN A CA 1
ATOM 859 C C . GLN A 1 110 ? -1.309 17.629 -5.444 1.00 78.56 110 GLN A C 1
ATOM 861 O O . GLN A 1 110 ? -1.720 17.190 -4.378 1.00 78.56 110 GLN A O 1
ATOM 866 N N . GLU A 1 111 ? -2.127 17.905 -6.459 1.00 81.44 111 GLU A N 1
ATOM 867 C CA . GLU A 1 111 ? -3.585 17.727 -6.431 1.00 81.44 111 GLU A CA 1
ATOM 868 C C . GLU A 1 111 ? -3.993 16.274 -6.146 1.00 81.44 111 GLU A C 1
ATOM 870 O O . GLU A 1 111 ? -4.853 16.019 -5.305 1.00 81.44 111 GLU A O 1
ATOM 875 N N . VAL A 1 112 ? -3.327 15.305 -6.788 1.00 82.44 112 VAL A N 1
ATOM 876 C CA . VAL A 1 112 ? -3.574 13.875 -6.545 1.00 82.44 112 VAL A CA 1
ATOM 877 C C . VAL A 1 112 ? -3.247 13.535 -5.105 1.00 82.44 112 VAL A C 1
ATOM 879 O O . VAL A 1 112 ? -4.012 12.861 -4.422 1.00 82.44 112 VAL A O 1
ATOM 882 N N . PHE A 1 113 ? -2.134 14.053 -4.613 1.00 79.69 113 PHE A N 1
ATOM 883 C CA . PHE A 1 113 ? -1.708 13.806 -3.253 1.00 79.69 113 PHE A CA 1
ATOM 884 C C . PHE A 1 113 ? -2.686 14.364 -2.215 1.00 79.69 113 PHE A C 1
ATOM 886 O O . PHE A 1 113 ? -3.077 13.660 -1.283 1.00 79.69 113 PHE A O 1
ATOM 893 N N . ALA A 1 114 ? -3.144 15.598 -2.429 1.00 82.94 114 ALA A N 1
ATOM 894 C CA . ALA A 1 114 ? -4.161 16.236 -1.608 1.00 82.94 114 ALA A CA 1
ATOM 895 C C . ALA A 1 114 ? -5.476 15.437 -1.609 1.00 82.94 114 ALA A C 1
ATOM 897 O O . ALA A 1 114 ? -6.071 15.267 -0.548 1.00 82.94 114 ALA A O 1
ATOM 898 N N . SER A 1 115 ? -5.886 14.883 -2.757 1.00 86.00 115 SER A N 1
ATOM 899 C CA . SER A 1 115 ? -7.094 14.047 -2.856 1.00 86.00 115 SER A CA 1
ATOM 900 C C . SER A 1 115 ? -6.969 12.683 -2.165 1.00 86.00 115 SER A C 1
ATOM 902 O O . SER A 1 115 ? -7.939 12.187 -1.599 1.00 86.00 115 SER A O 1
ATOM 904 N N . LEU A 1 116 ? -5.779 12.072 -2.164 1.00 89.31 116 LEU A N 1
ATOM 905 C CA . LEU A 1 116 ? -5.542 10.774 -1.521 1.00 89.31 116 LEU A CA 1
ATOM 906 C C . LEU A 1 116 ? -5.390 10.898 -0.003 1.00 89.31 116 LEU A C 1
ATOM 908 O O . LEU A 1 116 ? -5.681 9.954 0.734 1.00 89.31 116 LEU A O 1
ATOM 912 N N . HIS A 1 117 ? -4.950 12.058 0.481 1.00 88.06 117 HIS A N 1
ATOM 913 C CA . HIS A 1 117 ? -4.673 12.275 1.893 1.00 88.06 117 HIS A CA 1
ATOM 914 C C . HIS A 1 117 ? -5.849 11.965 2.840 1.00 88.06 117 HIS A C 1
ATOM 916 O O . HIS A 1 117 ? -5.621 11.266 3.835 1.00 88.06 117 HIS A O 1
ATOM 922 N N . PRO A 1 118 ? -7.098 12.402 2.575 1.00 89.88 118 PRO A N 1
ATOM 923 C CA . PRO A 1 118 ? -8.253 12.010 3.378 1.00 89.88 118 PRO A CA 1
ATOM 924 C C . PRO A 1 118 ? -8.355 10.499 3.593 1.00 89.88 118 PRO A C 1
ATOM 926 O O . PRO A 1 118 ? -8.684 10.068 4.693 1.00 89.88 118 PRO A O 1
ATOM 929 N N . LEU A 1 119 ? -7.995 9.684 2.596 1.00 91.25 119 LEU A N 1
ATOM 930 C CA . LEU A 1 119 ? -8.020 8.225 2.710 1.00 91.25 119 LEU A CA 1
ATOM 931 C C . LEU A 1 119 ? -6.951 7.720 3.685 1.00 91.25 119 LEU A C 1
ATOM 933 O O . LEU A 1 119 ? -7.211 6.828 4.492 1.00 91.25 119 LEU A O 1
ATOM 937 N N . PHE A 1 120 ? -5.757 8.313 3.664 1.00 91.25 120 PHE A N 1
ATOM 938 C CA . PHE A 1 120 ? -4.685 7.981 4.606 1.00 91.25 120 PHE A CA 1
ATOM 939 C C . PHE A 1 120 ? -5.027 8.388 6.046 1.00 91.25 120 PHE A C 1
ATOM 941 O O . PHE A 1 120 ? -4.625 7.705 6.993 1.00 91.25 120 PHE A O 1
ATOM 948 N N . ALA A 1 121 ? -5.790 9.468 6.220 1.00 89.31 121 ALA A N 1
ATOM 949 C CA . ALA A 1 121 ? -6.226 9.970 7.521 1.00 89.31 121 ALA A CA 1
ATOM 950 C C . ALA A 1 121 ? -7.285 9.084 8.209 1.00 89.31 121 ALA A C 1
ATOM 952 O O . ALA A 1 121 ? -7.501 9.200 9.421 1.00 89.31 121 ALA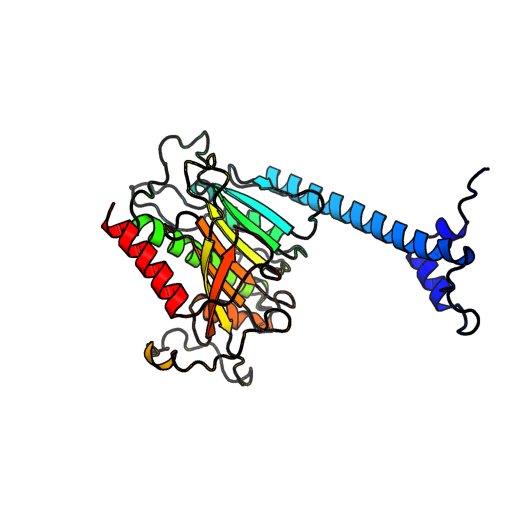 A O 1
ATOM 953 N N . GLN A 1 122 ? -7.925 8.171 7.472 1.00 89.75 122 GLN A N 1
ATOM 954 C CA . GLN A 1 122 ? -8.927 7.253 8.015 1.00 89.75 122 GLN A CA 1
ATOM 955 C C . GLN A 1 122 ? -8.322 5.989 8.635 1.00 89.75 122 GLN A C 1
ATOM 957 O O . GLN A 1 122 ? -7.175 5.604 8.402 1.00 89.75 122 GLN A O 1
ATOM 962 N N . TYR A 1 123 ? -9.121 5.288 9.445 1.00 88.81 123 TYR A N 1
ATOM 963 C CA . TYR A 1 123 ? -8.681 4.127 10.226 1.00 88.81 123 TYR A CA 1
ATOM 964 C C . TYR A 1 123 ? -8.544 2.818 9.419 1.00 88.81 123 TYR A C 1
ATOM 966 O O . TYR A 1 123 ? -8.621 1.736 10.015 1.00 88.81 123 TYR A O 1
ATOM 974 N N . PHE A 1 124 ? -8.274 2.888 8.113 1.00 90.06 124 PHE A N 1
ATOM 975 C CA . PHE A 1 124 ? -8.119 1.716 7.252 1.00 90.06 124 PHE A CA 1
ATOM 976 C C . PHE A 1 124 ? -6.953 0.810 7.681 1.00 90.06 124 PHE A C 1
ATOM 978 O O . PHE A 1 124 ? -5.901 1.243 8.153 1.00 90.06 124 PHE A O 1
ATOM 985 N N . GLU A 1 125 ? -7.139 -0.496 7.512 1.00 88.69 125 GLU A N 1
ATOM 986 C CA . GLU A 1 125 ? -6.071 -1.487 7.635 1.00 88.69 125 GLU A CA 1
ATOM 987 C C . GLU A 1 125 ? -5.159 -1.451 6.404 1.00 88.69 125 GLU A C 1
ATOM 989 O O . GLU A 1 125 ? -3.946 -1.581 6.549 1.00 88.69 125 GLU A O 1
ATOM 994 N N . VAL A 1 126 ? -5.736 -1.246 5.216 1.00 90.56 126 VAL A N 1
ATOM 995 C CA . VAL A 1 126 ? -5.006 -1.171 3.945 1.00 90.56 126 VAL A CA 1
ATOM 996 C C . VAL A 1 126 ? -5.601 -0.073 3.072 1.00 90.56 126 VAL A C 1
ATOM 998 O O . VAL A 1 126 ? -6.801 -0.092 2.806 1.00 90.56 126 VAL A O 1
ATOM 1001 N N . VAL A 1 127 ? -4.755 0.837 2.601 1.00 93.44 127 VAL A N 1
ATOM 1002 C CA . VAL A 1 127 ? -5.053 1.754 1.498 1.00 93.44 127 VAL A CA 1
ATOM 1003 C C . VAL A 1 127 ? -4.204 1.313 0.316 1.00 93.44 127 VAL A C 1
ATOM 1005 O O . VAL A 1 127 ? -2.978 1.376 0.377 1.00 93.44 127 VAL A O 1
ATOM 1008 N N . ARG A 1 128 ? -4.841 0.803 -0.735 1.00 93.38 128 ARG A N 1
ATOM 1009 C CA . ARG A 1 128 ? -4.170 0.388 -1.966 1.00 93.38 128 ARG A CA 1
ATOM 1010 C C . ARG A 1 128 ? -4.384 1.442 -3.036 1.00 93.38 128 ARG A C 1
ATOM 1012 O O . ARG A 1 128 ? -5.512 1.836 -3.286 1.00 93.38 128 ARG A O 1
ATOM 1019 N N . ILE A 1 129 ? -3.311 1.839 -3.692 1.00 93.69 129 ILE A N 1
ATOM 1020 C CA . ILE A 1 129 ? -3.314 2.711 -4.855 1.00 93.69 129 ILE A CA 1
ATOM 1021 C C . ILE A 1 129 ? -2.877 1.833 -6.022 1.00 93.69 129 ILE A C 1
ATOM 1023 O O . ILE A 1 129 ? -1.752 1.335 -6.060 1.00 93.69 129 ILE A O 1
ATOM 1027 N N . HIS A 1 130 ? -3.809 1.547 -6.915 1.00 92.75 130 HIS A N 1
ATOM 1028 C CA . HIS A 1 130 ? -3.596 0.734 -8.094 1.00 92.75 130 HIS A CA 1
ATOM 1029 C C . HIS A 1 130 ? -3.391 1.636 -9.304 1.00 92.75 130 HIS A C 1
ATOM 1031 O O . HIS A 1 130 ? -4.288 2.380 -9.690 1.00 92.75 130 HIS A O 1
ATOM 1037 N N . ILE A 1 131 ? -2.202 1.589 -9.888 1.00 90.81 131 ILE A N 1
ATOM 1038 C CA . ILE A 1 131 ? -1.855 2.391 -11.048 1.00 90.81 131 ILE A CA 1
ATOM 1039 C C . ILE A 1 131 ? -2.350 1.667 -12.284 1.00 90.81 131 ILE A C 1
ATOM 1041 O O . ILE A 1 131 ? -1.893 0.565 -12.595 1.00 90.81 131 ILE A O 1
ATOM 1045 N N . THR A 1 132 ? -3.302 2.291 -12.968 1.00 86.75 132 THR A N 1
ATOM 1046 C CA . THR A 1 132 ? -3.888 1.747 -14.187 1.00 86.75 132 THR A CA 1
ATOM 1047 C C . THR A 1 132 ? -3.252 2.387 -15.412 1.00 86.75 132 THR A C 1
ATOM 1049 O O . THR A 1 132 ? -2.908 3.573 -15.426 1.00 86.75 132 THR A O 1
ATOM 1052 N N . HIS A 1 133 ? -3.167 1.607 -16.487 1.00 78.75 133 HIS A N 1
ATOM 1053 C CA . HIS A 1 133 ? -2.759 2.071 -17.815 1.00 78.75 133 HIS A CA 1
ATOM 1054 C C . HIS A 1 133 ? -3.838 2.952 -18.492 1.00 78.75 133 HIS A C 1
ATOM 1056 O O . HIS A 1 133 ? -3.811 3.160 -19.699 1.00 78.75 133 HIS A O 1
ATOM 1062 N N . GLY A 1 134 ? -4.835 3.442 -17.741 1.00 63.69 134 GLY A N 1
ATOM 1063 C CA . GLY A 1 134 ? -6.009 4.117 -18.285 1.00 63.69 134 GLY A CA 1
ATOM 1064 C C . GLY A 1 134 ? -5.637 5.249 -19.242 1.00 63.69 134 GLY A C 1
ATOM 1065 O O . GLY A 1 134 ? -5.116 6.286 -18.821 1.00 63.69 134 GLY A O 1
ATOM 1066 N N . LEU A 1 135 ? -5.944 5.045 -20.526 1.00 53.91 135 LEU A N 1
ATOM 1067 C CA . LEU A 1 135 ? -6.073 6.121 -21.495 1.00 53.91 135 LEU A CA 1
ATOM 1068 C C . LEU A 1 135 ? -7.243 6.968 -21.003 1.00 53.91 135 LEU A C 1
ATOM 1070 O O . LEU A 1 135 ? -8.398 6.559 -21.083 1.00 53.91 135 LEU A O 1
ATOM 1074 N N . SER A 1 136 ? -6.942 8.127 -20.427 1.00 54.28 136 SER A N 1
ATOM 1075 C CA . SER A 1 136 ? -7.955 9.164 -20.270 1.00 54.28 136 SER A CA 1
ATOM 1076 C C . SER A 1 136 ? -8.569 9.390 -21.653 1.00 54.28 136 SER A C 1
ATOM 1078 O O . SER A 1 136 ? -7.821 9.573 -22.614 1.00 54.28 136 SER A O 1
ATOM 1080 N N . GLU A 1 137 ? -9.901 9.406 -21.769 1.00 55.88 137 GLU A N 1
ATOM 1081 C CA . GLU A 1 137 ? -10.607 9.718 -23.029 1.00 55.88 137 GLU A CA 1
ATOM 1082 C C . GLU A 1 137 ? -10.121 11.039 -23.661 1.00 55.88 137 GLU A C 1
ATOM 1084 O O . GLU A 1 137 ? -10.295 11.282 -24.852 1.00 55.88 137 GLU A O 1
ATOM 1089 N N . PHE A 1 138 ? -9.464 11.881 -22.860 1.00 54.06 138 PHE A N 1
ATOM 1090 C CA . PHE A 1 138 ? -8.917 13.176 -23.239 1.00 54.06 138 PHE A CA 1
ATOM 1091 C C . PHE A 1 138 ? -7.441 13.163 -23.670 1.00 54.06 138 PHE A C 1
ATOM 1093 O O . PHE A 1 138 ? -6.933 14.224 -24.023 1.00 54.06 138 PHE A O 1
ATOM 1100 N N . ASP A 1 139 ? -6.738 12.026 -23.618 1.00 56.31 139 ASP A N 1
ATOM 1101 C CA . ASP A 1 139 ? -5.290 11.947 -23.874 1.00 56.31 139 ASP A CA 1
ATOM 1102 C C . ASP A 1 139 ? -4.944 10.763 -24.801 1.00 56.31 139 ASP A C 1
ATOM 1104 O O . ASP A 1 139 ? -4.245 9.816 -24.449 1.00 56.31 139 ASP A O 1
ATOM 1108 N N . THR A 1 140 ? -5.450 10.812 -26.037 1.00 52.62 140 THR A N 1
ATOM 1109 C CA . THR A 1 140 ? -5.253 9.789 -27.085 1.00 52.62 140 THR A CA 1
ATOM 1110 C C . THR A 1 140 ? -3.810 9.641 -27.595 1.00 52.62 140 THR A C 1
ATOM 1112 O O . THR A 1 140 ? -3.583 8.882 -28.531 1.00 52.62 140 THR A O 1
ATOM 1115 N N . GLN A 1 141 ? -2.826 10.359 -27.041 1.00 51.94 141 GLN A N 1
ATOM 1116 C CA . GLN A 1 141 ? -1.456 10.396 -27.582 1.00 51.94 141 GLN A CA 1
ATOM 1117 C C . GLN A 1 141 ? -0.342 9.987 -26.612 1.00 51.94 141 GLN A C 1
ATOM 1119 O O . GLN A 1 141 ? 0.804 9.908 -27.041 1.00 51.94 141 GLN A O 1
ATOM 1124 N N . GLN A 1 142 ? -0.631 9.702 -25.341 1.00 56.12 142 GLN A N 1
ATOM 1125 C CA . GLN A 1 142 ? 0.392 9.236 -24.395 1.00 56.12 142 GLN A CA 1
ATOM 1126 C C . GLN A 1 142 ? 0.042 7.845 -23.885 1.00 56.12 142 GLN A C 1
ATOM 1128 O O . GLN A 1 142 ? -0.372 7.664 -22.742 1.00 56.12 142 GLN A O 1
ATOM 1133 N N . SER A 1 143 ? 0.206 6.854 -24.765 1.00 60.78 143 SER A N 1
ATOM 1134 C CA . SER A 1 143 ? 0.349 5.476 -24.305 1.00 60.78 143 SER A CA 1
ATOM 1135 C C . SER A 1 143 ? 1.657 5.385 -23.522 1.00 60.78 143 SER A C 1
ATOM 1137 O O . SER A 1 143 ? 2.658 5.996 -23.911 1.00 60.78 143 SER A O 1
ATOM 1139 N N . LEU A 1 144 ? 1.637 4.692 -22.388 1.00 69.56 144 LEU A N 1
ATOM 1140 C CA . LEU A 1 144 ? 2.847 4.459 -21.627 1.00 69.56 144 LEU A CA 1
ATOM 1141 C C . LEU A 1 144 ? 3.660 3.400 -22.375 1.00 69.56 144 LEU A C 1
ATOM 1143 O O . LEU A 1 144 ? 3.451 2.208 -22.180 1.00 69.56 144 LEU A O 1
ATOM 1147 N N . GLU A 1 145 ? 4.543 3.837 -23.269 1.00 71.06 145 GLU A N 1
ATOM 1148 C CA . GLU A 1 145 ? 5.445 2.939 -23.992 1.00 71.06 145 GLU A CA 1
ATOM 1149 C C . GLU A 1 145 ? 6.436 2.338 -22.980 1.00 71.06 145 GLU A C 1
ATOM 1151 O O . GLU A 1 145 ? 7.439 2.949 -22.614 1.00 71.06 145 GLU A O 1
ATOM 1156 N N . LEU A 1 146 ? 6.101 1.157 -22.453 1.00 77.38 146 LEU A N 1
ATOM 1157 C CA . LEU A 1 146 ? 6.952 0.339 -21.580 1.00 77.38 146 LEU A CA 1
ATOM 1158 C C . LEU A 1 146 ? 7.449 -0.892 -22.335 1.00 77.38 146 LEU A C 1
ATOM 1160 O O . LEU A 1 146 ? 7.442 -2.020 -21.826 1.00 77.38 146 LEU A O 1
ATOM 1164 N N . ASP A 1 147 ? 7.860 -0.671 -23.578 1.00 80.38 147 ASP A N 1
ATOM 1165 C CA . ASP A 1 147 ? 8.240 -1.741 -24.492 1.00 80.38 147 ASP A CA 1
ATOM 1166 C C . ASP A 1 147 ? 9.545 -2.397 -24.046 1.00 80.38 147 ASP A C 1
ATOM 1168 O O . ASP A 1 147 ? 9.695 -3.616 -24.136 1.00 80.38 147 ASP A O 1
ATOM 1172 N N . THR A 1 148 ? 10.459 -1.611 -23.470 1.00 83.56 148 THR A N 1
ATOM 1173 C CA . THR A 1 148 ? 11.759 -2.104 -23.022 1.00 83.56 148 THR A CA 1
ATOM 1174 C C . THR A 1 148 ? 11.781 -2.408 -21.524 1.00 83.56 148 THR A C 1
ATOM 1176 O O . THR A 1 148 ? 11.113 -1.765 -20.712 1.00 83.56 148 THR A O 1
ATOM 1179 N N . LEU A 1 149 ? 12.620 -3.366 -21.120 1.00 79.12 149 LEU A N 1
ATOM 1180 C CA . LEU A 1 149 ? 12.886 -3.638 -19.702 1.00 79.12 149 LEU A CA 1
ATOM 1181 C C . LEU A 1 149 ? 13.425 -2.400 -18.971 1.00 79.12 149 LEU A C 1
ATOM 1183 O O . LEU A 1 149 ? 13.132 -2.195 -17.795 1.00 79.12 149 LEU A O 1
ATOM 1187 N N . TYR A 1 150 ? 14.200 -1.574 -19.674 1.00 81.12 150 TYR A N 1
ATOM 1188 C CA . TYR A 1 150 ? 14.728 -0.327 -19.139 1.00 81.12 150 TYR A CA 1
ATOM 1189 C C . TYR A 1 150 ? 13.596 0.622 -18.727 1.00 81.12 150 TYR A C 1
ATOM 1191 O O . TYR A 1 150 ? 13.616 1.142 -17.611 1.00 81.12 150 TYR A O 1
ATOM 1199 N N . ASP A 1 151 ? 12.573 0.784 -19.569 1.00 82.75 151 ASP A N 1
ATOM 1200 C CA . ASP A 1 151 ? 11.418 1.636 -19.266 1.00 82.75 151 ASP A CA 1
ATOM 1201 C C . ASP A 1 151 ? 10.612 1.097 -18.078 1.00 82.75 151 ASP A C 1
ATOM 1203 O O . ASP A 1 151 ? 10.208 1.860 -17.198 1.00 82.75 151 ASP A O 1
ATOM 1207 N N . ARG A 1 152 ? 10.452 -0.228 -17.994 1.00 86.62 152 ARG A N 1
ATOM 1208 C CA . ARG A 1 152 ? 9.767 -0.903 -16.876 1.00 86.62 152 ARG A CA 1
ATOM 1209 C C . ARG A 1 152 ? 10.526 -0.759 -15.557 1.00 86.62 152 ARG A C 1
ATOM 1211 O O . ARG A 1 152 ? 9.921 -0.480 -14.526 1.00 86.62 152 ARG A O 1
ATOM 1218 N N . GLY A 1 153 ? 11.853 -0.887 -15.581 1.00 84.31 153 GLY A N 1
ATOM 1219 C CA . GLY A 1 153 ? 12.695 -0.626 -14.411 1.00 84.31 153 GLY A CA 1
ATOM 1220 C C . GLY A 1 153 ? 12.606 0.833 -13.956 1.00 84.31 153 GLY A C 1
ATOM 1221 O O . GLY A 1 153 ? 12.516 1.118 -12.765 1.00 84.31 153 GLY A O 1
ATOM 1222 N N . HIS A 1 154 ? 12.547 1.769 -14.904 1.00 84.88 154 HIS A N 1
ATOM 1223 C CA . HIS A 1 154 ? 12.318 3.185 -14.618 1.00 84.88 154 HIS A CA 1
ATOM 1224 C C . HIS A 1 154 ? 10.955 3.457 -13.986 1.00 84.88 154 HIS A C 1
ATOM 1226 O O . HIS A 1 154 ? 10.874 4.234 -13.038 1.00 84.88 154 HIS A O 1
ATOM 1232 N N . PHE A 1 155 ? 9.904 2.802 -14.474 1.00 87.19 155 PHE A N 1
ATOM 1233 C CA . PHE A 1 155 ? 8.570 2.888 -13.887 1.00 87.19 155 PHE A CA 1
ATOM 1234 C C . PHE A 1 155 ? 8.565 2.420 -12.426 1.00 87.19 155 PHE A C 1
ATOM 1236 O O . PHE A 1 155 ? 7.984 3.070 -11.559 1.00 87.19 155 PHE A O 1
ATOM 1243 N N . GLU A 1 156 ? 9.251 1.318 -12.125 1.00 88.62 156 GLU A N 1
ATOM 1244 C CA . GLU A 1 156 ? 9.389 0.829 -10.754 1.00 88.62 156 GLU A CA 1
ATOM 1245 C C . GLU A 1 156 ? 10.114 1.841 -9.854 1.00 88.62 156 GLU A C 1
ATOM 1247 O O . GLU A 1 156 ? 9.672 2.110 -8.735 1.00 88.62 156 GLU A O 1
ATOM 1252 N N . VAL A 1 157 ? 11.181 2.469 -10.356 1.00 88.12 157 VAL A N 1
ATOM 1253 C CA . VAL A 1 157 ? 11.870 3.564 -9.656 1.00 88.12 157 VAL A CA 1
ATOM 1254 C C . VAL A 1 157 ? 10.917 4.736 -9.395 1.00 88.12 157 VAL A C 1
ATOM 1256 O O . VAL A 1 157 ? 10.963 5.339 -8.321 1.00 88.12 157 VAL A O 1
ATOM 1259 N N . ASP A 1 158 ? 10.013 5.050 -10.323 1.00 87.25 158 ASP A N 1
ATOM 1260 C CA . ASP A 1 158 ? 8.995 6.083 -10.113 1.00 87.25 158 ASP A CA 1
ATOM 1261 C C . ASP A 1 158 ? 7.996 5.697 -9.011 1.00 87.25 158 ASP A C 1
ATOM 1263 O O . ASP A 1 158 ? 7.615 6.551 -8.205 1.00 87.25 158 ASP A O 1
ATOM 1267 N N . MET A 1 159 ? 7.605 4.419 -8.929 1.00 90.56 159 MET A N 1
ATOM 1268 C CA . MET A 1 159 ? 6.757 3.896 -7.847 1.00 90.56 159 MET A CA 1
ATOM 1269 C C . MET A 1 159 ? 7.473 3.924 -6.492 1.00 90.56 159 MET A C 1
ATOM 1271 O O . MET A 1 159 ? 6.864 4.251 -5.472 1.00 90.56 159 MET A O 1
ATOM 1275 N N . HIS A 1 160 ? 8.776 3.647 -6.463 1.00 89.75 160 HIS A N 1
ATOM 1276 C CA . HIS A 1 160 ? 9.576 3.768 -5.243 1.00 89.75 160 HIS A CA 1
ATOM 1277 C C . HIS A 1 160 ? 9.670 5.226 -4.779 1.00 89.75 160 HIS A C 1
ATOM 1279 O O . HIS A 1 160 ? 9.389 5.532 -3.618 1.00 89.75 160 HIS A O 1
ATOM 1285 N N . ASN A 1 161 ? 9.967 6.146 -5.703 1.00 87.25 161 ASN A N 1
ATOM 1286 C CA . ASN A 1 161 ? 10.010 7.582 -5.426 1.00 87.25 161 ASN A CA 1
ATOM 1287 C C . ASN A 1 161 ? 8.660 8.107 -4.920 1.00 87.25 161 ASN A C 1
ATOM 1289 O O . ASN A 1 161 ? 8.631 8.885 -3.969 1.00 87.25 161 ASN A O 1
ATOM 1293 N N . LEU A 1 162 ? 7.547 7.640 -5.493 1.00 87.81 162 LEU A N 1
ATOM 1294 C CA . LEU A 1 162 ? 6.209 7.920 -4.975 1.00 87.81 162 LEU A CA 1
ATOM 1295 C C . LEU A 1 162 ? 6.070 7.495 -3.515 1.00 87.81 162 LEU A C 1
ATOM 1297 O O . LEU A 1 162 ? 5.631 8.274 -2.670 1.00 87.81 162 LEU A O 1
ATOM 1301 N N . LEU A 1 163 ? 6.417 6.247 -3.207 1.00 91.00 163 LEU A N 1
ATOM 1302 C CA . LEU A 1 163 ? 6.257 5.737 -1.852 1.00 91.00 163 LEU A CA 1
ATOM 1303 C C . LEU A 1 163 ? 7.125 6.510 -0.857 1.00 91.00 163 LEU A C 1
ATOM 1305 O O . LEU A 1 163 ? 6.703 6.742 0.276 1.00 91.00 163 LEU A O 1
ATOM 1309 N N . ARG A 1 164 ? 8.306 6.956 -1.298 1.00 88.44 164 ARG A N 1
ATOM 1310 C CA . ARG A 1 164 ? 9.173 7.862 -0.543 1.00 88.44 164 ARG A CA 1
ATOM 1311 C C . ARG A 1 164 ? 8.513 9.212 -0.287 1.00 88.44 164 ARG A C 1
ATOM 1313 O O . ARG A 1 164 ? 8.555 9.683 0.846 1.00 88.44 164 ARG A O 1
ATOM 1320 N N . ASP A 1 165 ? 7.863 9.806 -1.279 1.00 86.44 165 ASP A N 1
ATOM 1321 C CA . ASP A 1 165 ? 7.162 11.083 -1.112 1.00 86.44 165 ASP A CA 1
ATOM 1322 C C . ASP A 1 165 ? 5.950 10.940 -0.165 1.00 86.44 165 ASP A C 1
ATOM 1324 O O . ASP A 1 165 ? 5.740 11.779 0.716 1.00 86.44 165 ASP A O 1
ATOM 1328 N N . ILE A 1 166 ? 5.204 9.829 -0.258 1.00 88.31 166 ILE A N 1
ATOM 1329 C CA . ILE A 1 166 ? 4.148 9.468 0.707 1.00 88.31 166 ILE A CA 1
ATOM 1330 C C . ILE A 1 166 ? 4.733 9.332 2.117 1.00 88.31 166 ILE A C 1
ATOM 1332 O O . ILE A 1 166 ? 4.194 9.899 3.064 1.00 88.31 166 ILE A O 1
ATOM 1336 N N . SER A 1 167 ? 5.839 8.602 2.267 1.00 87.19 167 SER A N 1
ATOM 1337 C CA . SER A 1 167 ? 6.539 8.425 3.544 1.00 87.19 167 SER A CA 1
ATOM 1338 C C . SER A 1 167 ? 6.968 9.761 4.146 1.00 87.19 167 SER A C 1
ATOM 1340 O O . SER A 1 167 ? 6.719 10.015 5.326 1.00 87.19 167 SER A O 1
ATOM 1342 N N . TYR A 1 168 ? 7.543 10.648 3.331 1.00 84.06 168 TYR A N 1
ATOM 1343 C CA . TYR A 1 168 ? 7.960 11.976 3.760 1.00 84.06 168 TYR A CA 1
ATOM 1344 C C . TYR A 1 168 ? 6.782 12.811 4.267 1.00 84.06 168 TYR A C 1
ATOM 1346 O O . TYR A 1 168 ? 6.875 13.413 5.334 1.00 84.06 168 TYR A O 1
ATOM 1354 N N . MET A 1 169 ? 5.646 12.799 3.567 1.00 84.44 169 MET A N 1
ATOM 1355 C CA . MET A 1 169 ? 4.436 13.453 4.067 1.00 84.44 169 MET A CA 1
ATOM 1356 C C . MET A 1 169 ? 3.959 12.837 5.377 1.00 84.44 169 MET A C 1
ATOM 1358 O O . MET A 1 169 ? 3.633 13.583 6.291 1.00 84.44 169 MET A O 1
ATOM 1362 N N . ILE A 1 170 ? 3.896 11.507 5.493 1.00 85.44 170 ILE A N 1
ATOM 1363 C CA . ILE A 1 170 ? 3.466 10.860 6.742 1.00 85.44 170 ILE A CA 1
ATOM 1364 C C . ILE A 1 170 ? 4.360 11.316 7.889 1.00 85.44 170 ILE A C 1
ATOM 1366 O O . ILE A 1 170 ? 3.862 11.656 8.959 1.00 85.44 170 ILE A O 1
ATOM 1370 N N . GLN A 1 171 ? 5.672 11.347 7.657 1.00 81.75 171 GLN A N 1
ATOM 1371 C CA . GLN A 1 171 ? 6.634 11.853 8.619 1.00 81.75 171 GLN A CA 1
ATOM 1372 C C . GLN A 1 171 ? 6.363 13.315 8.960 1.00 81.75 171 GLN A C 1
ATOM 1374 O O . GLN A 1 171 ? 6.318 13.641 10.140 1.00 81.75 171 GLN A O 1
ATOM 1379 N N . HIS A 1 172 ? 6.145 14.172 7.965 1.00 80.25 172 HIS A N 1
ATOM 1380 C CA . HIS A 1 172 ? 5.877 15.594 8.165 1.00 80.25 172 HIS A CA 1
ATOM 1381 C C . HIS A 1 172 ? 4.594 15.827 8.966 1.00 80.25 172 HIS A C 1
ATOM 1383 O O 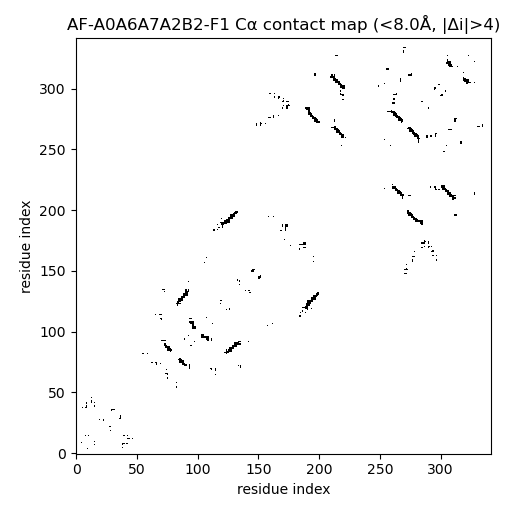. HIS A 1 172 ? 4.653 16.406 10.047 1.00 80.25 172 HIS A O 1
ATOM 1389 N N . VAL A 1 173 ? 3.463 15.303 8.487 1.00 81.56 173 VAL A N 1
ATOM 1390 C CA . VAL A 1 173 ? 2.123 15.491 9.068 1.00 81.56 173 VAL A CA 1
ATOM 1391 C C . VAL A 1 173 ? 2.012 14.865 10.455 1.00 81.56 173 VAL A C 1
ATOM 1393 O O . VAL A 1 173 ? 1.362 15.426 11.334 1.00 81.56 173 VAL A O 1
ATOM 1396 N N . ASN A 1 174 ? 2.664 13.720 10.681 1.00 83.25 174 ASN A N 1
ATOM 1397 C CA . ASN A 1 174 ? 2.643 13.080 11.989 1.00 83.25 174 ASN A CA 1
ATOM 1398 C C . ASN A 1 174 ? 3.758 13.556 12.915 1.00 83.25 174 ASN A C 1
ATOM 1400 O O . ASN A 1 174 ? 3.687 13.260 14.100 1.00 83.25 174 ASN A O 1
ATOM 1404 N N . SER A 1 175 ? 4.783 14.265 12.443 1.00 77.81 175 SER A N 1
ATOM 1405 C CA . SER A 1 175 ? 5.736 14.909 13.341 1.00 77.81 175 SER A CA 1
ATOM 1406 C C . SER A 1 175 ? 5.076 16.157 13.934 1.00 77.81 175 SER A C 1
ATOM 1408 O O . SER A 1 175 ? 4.705 17.062 13.201 1.00 77.81 175 SER A O 1
ATOM 1410 N N . ASP A 1 176 ? 4.944 16.245 15.259 1.00 60.28 176 ASP A N 1
ATOM 1411 C CA . ASP A 1 176 ? 4.291 17.349 15.997 1.00 60.28 176 ASP A CA 1
ATOM 1412 C C . ASP A 1 176 ? 4.949 18.734 15.789 1.00 60.28 176 ASP A C 1
ATOM 1414 O O . ASP A 1 176 ? 4.610 19.723 16.438 1.00 60.28 176 ASP A O 1
ATOM 1418 N N . ARG A 1 177 ? 5.917 18.836 14.871 1.00 58.31 177 ARG A N 1
ATOM 1419 C CA . ARG A 1 177 ? 6.518 20.084 14.420 1.00 58.31 177 ARG A CA 1
ATOM 1420 C C . ARG A 1 177 ? 5.546 20.787 13.471 1.00 58.31 177 ARG A C 1
ATOM 1422 O O . ARG A 1 177 ? 5.793 20.891 12.274 1.00 58.31 177 ARG A O 1
ATOM 1429 N N . GLN A 1 178 ? 4.472 21.337 14.041 1.00 52.16 178 GLN A N 1
ATOM 1430 C CA . GLN A 1 178 ? 3.624 22.362 13.428 1.00 52.16 178 GLN A CA 1
ATOM 1431 C C . GLN A 1 178 ? 4.449 23.620 13.102 1.00 52.16 178 GLN A C 1
ATOM 1433 O O . GLN A 1 178 ? 4.377 24.641 13.785 1.00 52.16 178 GLN A O 1
ATOM 1438 N N . ARG A 1 179 ? 5.278 23.568 12.061 1.00 51.31 179 ARG A N 1
ATOM 1439 C CA . ARG A 1 179 ? 5.873 24.759 11.460 1.00 51.31 179 ARG A CA 1
ATOM 1440 C C . ARG A 1 179 ? 5.217 24.970 10.103 1.00 51.31 179 ARG A C 1
ATOM 1442 O O . ARG A 1 179 ? 5.565 24.301 9.137 1.00 51.31 179 ARG A O 1
ATOM 1449 N N . ASN A 1 180 ? 4.232 25.873 10.104 1.00 49.69 180 ASN A N 1
ATOM 1450 C CA . ASN A 1 180 ? 3.695 26.644 8.976 1.00 49.69 180 ASN A CA 1
ATOM 1451 C C . ASN A 1 180 ? 4.223 26.231 7.598 1.00 49.69 180 ASN A C 1
ATOM 1453 O O . ASN A 1 180 ? 5.143 26.852 7.067 1.00 49.69 180 ASN A O 1
ATOM 1457 N N . THR A 1 181 ? 3.627 25.203 7.006 1.00 53.34 181 THR A N 1
ATOM 1458 C CA . THR A 1 181 ? 3.798 24.923 5.581 1.00 53.34 181 THR A CA 1
ATOM 1459 C C . THR A 1 181 ? 2.442 24.541 5.007 1.00 53.34 181 THR A C 1
ATOM 1461 O O . THR A 1 181 ? 1.930 23.461 5.279 1.00 53.34 181 THR A O 1
ATOM 1464 N N . ASP A 1 182 ? 1.875 25.428 4.188 1.00 59.16 182 ASP A N 1
ATOM 1465 C CA . ASP A 1 182 ? 0.577 25.266 3.502 1.00 59.16 182 ASP A CA 1
ATOM 1466 C C . ASP A 1 182 ? 0.569 24.133 2.450 1.00 59.16 182 ASP A C 1
ATOM 1468 O O . ASP A 1 182 ? -0.380 23.980 1.687 1.00 59.16 182 ASP A O 1
ATOM 1472 N N . LEU A 1 183 ? 1.648 23.350 2.363 1.00 62.72 183 LEU A N 1
ATOM 1473 C CA . LEU A 1 183 ? 1.875 22.359 1.312 1.00 62.72 183 LEU A CA 1
ATOM 1474 C C . LEU A 1 183 ? 1.295 20.979 1.637 1.00 62.72 183 LEU A C 1
ATOM 1476 O O . LEU A 1 183 ? 1.107 20.184 0.717 1.00 62.72 183 LEU A O 1
ATOM 1480 N N . PHE A 1 184 ? 1.018 20.682 2.911 1.00 62.56 184 PHE A N 1
ATOM 1481 C CA . PHE A 1 184 ? 0.510 19.377 3.332 1.00 62.56 184 PHE A CA 1
ATOM 1482 C C . PHE A 1 184 ? -0.744 19.501 4.201 1.00 62.56 184 PHE A C 1
ATOM 1484 O O . PHE A 1 184 ? -0.852 20.431 5.002 1.00 62.56 184 PHE A O 1
ATOM 1491 N N . PRO A 1 185 ? -1.689 18.555 4.089 1.00 66.56 185 PRO A N 1
ATOM 1492 C CA . PRO A 1 185 ? -2.856 18.530 4.959 1.00 66.56 185 PRO A CA 1
ATOM 1493 C C . PRO A 1 185 ? -2.461 18.320 6.426 1.00 66.56 185 PRO A C 1
ATOM 1495 O O . PRO A 1 185 ? -1.484 17.648 6.737 1.00 66.56 185 PRO A O 1
ATOM 1498 N N . THR A 1 186 ? -3.250 18.861 7.350 1.00 69.50 186 THR A N 1
ATOM 1499 C CA . THR A 1 186 ? -2.924 18.882 8.788 1.00 69.50 186 THR A CA 1
ATOM 1500 C C . THR A 1 186 ? -3.399 17.649 9.560 1.00 69.50 186 THR A C 1
ATOM 1502 O O . THR A 1 186 ? -3.189 17.554 10.767 1.00 69.50 186 THR A O 1
ATOM 1505 N N . THR A 1 187 ? -4.087 16.710 8.904 1.00 81.06 187 THR A N 1
ATOM 1506 C CA . THR A 1 187 ? -4.708 15.572 9.598 1.00 81.06 187 THR A CA 1
ATOM 1507 C C . THR A 1 187 ? -3.770 14.375 9.640 1.00 81.06 187 THR A C 1
ATOM 1509 O O . THR A 1 187 ? -3.355 13.887 8.601 1.00 81.06 187 THR A O 1
ATOM 1512 N N . TYR A 1 188 ? -3.505 13.844 10.834 1.00 84.19 188 TYR A N 1
ATOM 1513 C CA . TYR A 1 188 ? -2.642 12.675 11.014 1.00 84.19 188 TYR A CA 1
ATOM 1514 C C . TYR A 1 188 ? -3.023 11.490 10.119 1.00 84.19 188 TYR A C 1
ATOM 1516 O O . TYR A 1 188 ? -4.198 11.124 10.025 1.00 84.19 188 TYR A O 1
ATOM 1524 N N . VAL A 1 189 ? -2.016 10.826 9.553 1.00 85.75 189 VAL A N 1
ATOM 1525 C CA . VAL A 1 189 ? -2.182 9.584 8.792 1.00 85.75 189 VAL A CA 1
ATOM 1526 C C . VAL A 1 189 ? -2.393 8.411 9.750 1.00 85.75 189 VAL A C 1
ATOM 1528 O O . VAL A 1 189 ? -1.567 8.151 10.629 1.00 85.75 189 VAL A O 1
ATOM 1531 N N . LYS A 1 190 ? -3.503 7.682 9.574 1.00 87.56 190 LYS A N 1
ATOM 1532 C CA . LYS A 1 190 ? -3.976 6.617 10.481 1.00 87.56 190 LYS A CA 1
ATOM 1533 C C . LYS A 1 190 ? -4.118 5.247 9.828 1.00 87.56 190 LYS A C 1
ATOM 1535 O O . LYS A 1 190 ? -4.294 4.265 10.567 1.00 87.56 190 LYS A O 1
ATOM 1540 N N . ALA A 1 191 ? -4.051 5.165 8.497 1.00 89.00 191 ALA A N 1
ATOM 1541 C CA . ALA A 1 191 ? -4.009 3.901 7.764 1.00 89.00 191 ALA A CA 1
ATOM 1542 C C . ALA A 1 191 ? -2.905 2.993 8.337 1.00 89.00 191 ALA A C 1
ATOM 1544 O O . ALA A 1 191 ? -1.939 3.498 8.881 1.00 89.00 191 ALA A O 1
ATOM 1545 N N . ARG A 1 192 ? -2.991 1.662 8.279 1.00 88.94 192 ARG A N 1
ATOM 1546 C CA . ARG A 1 192 ? -1.876 0.803 8.762 1.00 88.94 192 ARG A CA 1
ATOM 1547 C C . ARG A 1 192 ? -0.894 0.416 7.668 1.00 88.94 192 ARG A C 1
ATOM 1549 O O . ARG A 1 192 ? 0.278 0.180 7.951 1.00 88.94 192 ARG A O 1
ATOM 1556 N N . ARG A 1 193 ? -1.391 0.297 6.441 1.00 90.94 193 ARG A N 1
ATOM 1557 C CA . ARG A 1 193 ? -0.631 -0.131 5.270 1.00 90.94 193 ARG A CA 1
ATOM 1558 C C . ARG A 1 193 ? -1.009 0.746 4.101 1.00 90.94 193 ARG A C 1
ATOM 1560 O O . ARG A 1 193 ? -2.201 0.965 3.877 1.00 90.94 193 ARG A O 1
ATOM 1567 N N . ILE A 1 194 ? -0.003 1.211 3.381 1.00 93.06 194 ILE A N 1
ATOM 1568 C CA . ILE A 1 194 ? -0.178 1.933 2.130 1.00 93.06 194 ILE A CA 1
ATOM 1569 C C . ILE A 1 194 ? 0.549 1.125 1.067 1.00 93.06 194 ILE A C 1
ATOM 1571 O O . ILE A 1 194 ? 1.758 0.914 1.165 1.00 93.06 194 ILE A O 1
ATOM 1575 N N . CYS A 1 195 ? -0.215 0.623 0.104 1.00 93.88 195 CYS A N 1
ATOM 1576 C CA . CYS A 1 195 ? 0.275 -0.226 -0.970 1.00 93.88 195 CYS A CA 1
ATOM 1577 C C . CYS A 1 195 ? 0.165 0.524 -2.293 1.00 93.88 195 CYS A C 1
ATOM 1579 O O . CYS A 1 195 ? -0.893 1.065 -2.604 1.00 93.88 195 CYS A O 1
ATOM 1581 N N . LEU A 1 196 ? 1.222 0.491 -3.085 1.00 94.06 196 LEU A N 1
ATOM 1582 C CA . LEU A 1 196 ? 1.219 0.844 -4.493 1.00 94.06 196 LEU A CA 1
ATOM 1583 C C . LEU A 1 196 ? 1.214 -0.452 -5.277 1.00 94.06 196 LEU A C 1
ATOM 1585 O O . LEU A 1 196 ? 1.963 -1.363 -4.952 1.00 94.06 196 LEU A O 1
ATOM 1589 N N . SER A 1 197 ? 0.373 -0.550 -6.289 1.00 93.81 197 SER A N 1
ATOM 1590 C CA . SER A 1 197 ? 0.317 -1.734 -7.137 1.00 93.81 197 SER A CA 1
ATOM 1591 C C . SER A 1 197 ? 0.129 -1.321 -8.578 1.00 93.81 197 SER A C 1
ATOM 1593 O O . SER A 1 197 ? -0.503 -0.302 -8.833 1.00 93.81 197 SER A O 1
ATOM 1595 N N . TRP A 1 198 ? 0.627 -2.111 -9.515 1.00 92.62 198 TRP A N 1
ATOM 1596 C CA . TRP A 1 198 ? 0.425 -1.872 -10.938 1.00 92.62 198 TRP A CA 1
ATOM 1597 C C . TRP A 1 198 ? 0.216 -3.189 -11.670 1.00 92.62 198 TRP A C 1
ATOM 1599 O O . TRP A 1 198 ? 0.704 -4.241 -11.256 1.00 92.62 198 TRP A O 1
ATOM 1609 N N . ASN A 1 199 ? -0.545 -3.117 -12.756 1.00 88.69 1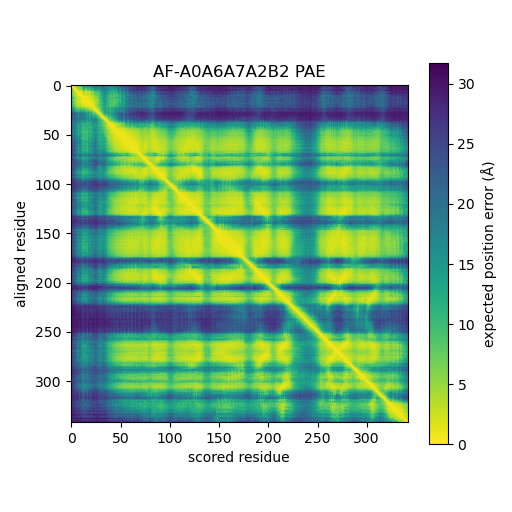99 ASN A N 1
ATOM 1610 C CA . ASN A 1 199 ? -0.642 -4.181 -13.739 1.00 88.69 199 ASN A CA 1
ATOM 1611 C C . ASN A 1 199 ? -0.659 -3.537 -15.125 1.00 88.69 199 ASN A C 1
ATOM 1613 O O . ASN A 1 199 ? -1.635 -2.900 -15.513 1.00 88.69 199 ASN A O 1
ATOM 1617 N N . LEU A 1 200 ? 0.461 -3.670 -15.825 1.00 84.69 200 LEU A N 1
ATOM 1618 C CA . LEU A 1 200 ? 0.742 -3.031 -17.108 1.00 84.69 200 LEU A CA 1
ATOM 1619 C C . LEU A 1 200 ? 0.559 -3.995 -18.285 1.00 84.69 200 LEU A C 1
ATOM 1621 O O . LEU A 1 200 ? 0.911 -3.667 -19.414 1.00 84.69 200 LEU A O 1
ATOM 1625 N N . ARG A 1 201 ? 0.043 -5.202 -18.036 1.00 83.31 201 ARG A N 1
ATOM 1626 C CA . ARG A 1 201 ? -0.206 -6.181 -19.094 1.00 83.31 201 ARG A CA 1
ATOM 1627 C C . ARG A 1 201 ? -1.401 -5.734 -19.931 1.00 83.31 201 ARG A C 1
ATOM 1629 O O . ARG A 1 201 ? -2.458 -5.421 -19.386 1.00 83.31 201 ARG A O 1
ATOM 1636 N N . THR A 1 202 ? -1.243 -5.749 -21.249 1.00 72.62 202 THR A N 1
ATOM 1637 C CA . THR A 1 202 ? -2.323 -5.468 -22.207 1.00 72.62 202 THR A CA 1
ATOM 1638 C C . THR A 1 202 ? -3.346 -6.603 -22.257 1.00 72.62 202 THR A C 1
ATOM 1640 O O . THR A 1 202 ? -4.541 -6.356 -22.410 1.00 72.62 202 THR A O 1
ATOM 1643 N N . ASP A 1 203 ? -2.892 -7.836 -22.025 1.00 67.38 203 ASP A N 1
ATOM 1644 C CA . ASP A 1 203 ? -3.703 -9.047 -22.123 1.00 67.38 203 ASP A CA 1
ATOM 1645 C C . ASP A 1 203 ? -4.114 -9.536 -20.729 1.00 67.38 203 ASP A C 1
ATOM 1647 O O . ASP A 1 203 ? -3.582 -10.500 -20.179 1.00 67.38 203 ASP A O 1
ATOM 1651 N N . VAL A 1 204 ? -5.089 -8.861 -20.117 1.00 60.81 204 VAL A N 1
ATOM 1652 C CA . VAL A 1 204 ? -5.702 -9.328 -18.853 1.00 60.81 204 VAL A CA 1
ATOM 1653 C C . VAL A 1 204 ? -6.628 -10.541 -19.094 1.00 60.81 204 VAL A C 1
ATOM 1655 O O . VAL A 1 204 ? -7.126 -11.159 -18.157 1.00 60.81 204 VAL A O 1
ATOM 1658 N N . THR A 1 205 ? -6.853 -10.918 -20.356 1.00 53.28 205 THR A N 1
ATOM 1659 C CA . THR A 1 205 ? -7.792 -11.963 -20.790 1.00 53.28 205 THR A CA 1
ATOM 1660 C C . THR A 1 205 ? -7.284 -13.402 -20.642 1.00 53.28 205 THR A C 1
ATOM 1662 O O . THR A 1 205 ? -8.101 -14.320 -20.667 1.00 53.28 205 THR A O 1
ATOM 1665 N N . SER A 1 206 ? -5.988 -13.649 -20.428 1.00 49.41 206 SER A N 1
ATOM 1666 C CA . SER A 1 206 ? -5.454 -15.005 -20.197 1.00 49.41 206 SER A CA 1
ATOM 1667 C C . SER A 1 206 ? -5.469 -15.369 -18.705 1.00 49.41 206 SER A C 1
ATOM 1669 O O . SER A 1 206 ? -4.451 -15.327 -18.015 1.00 49.41 206 SER A O 1
ATOM 1671 N N . GLY A 1 207 ? -6.664 -15.679 -18.204 1.00 57.84 207 GLY A N 1
ATOM 1672 C CA . GLY A 1 207 ? -7.015 -15.757 -16.784 1.00 57.84 207 GLY A CA 1
ATOM 1673 C C . GLY A 1 207 ? -6.607 -16.985 -15.958 1.00 57.84 207 GLY A C 1
ATOM 1674 O O . GLY A 1 207 ? -7.225 -17.160 -14.918 1.00 57.84 207 GLY A O 1
ATOM 1675 N N . ASP A 1 208 ? -5.608 -17.803 -16.315 1.00 55.69 208 ASP A N 1
ATOM 1676 C CA . ASP A 1 208 ? -5.368 -19.067 -15.571 1.00 55.69 208 ASP A CA 1
ATOM 1677 C C . ASP A 1 208 ? -3.966 -19.274 -14.979 1.00 55.69 208 ASP A C 1
ATOM 1679 O O . ASP A 1 208 ? -3.768 -20.196 -14.187 1.00 55.69 208 ASP A O 1
ATOM 1683 N N . SER A 1 209 ? -2.977 -18.435 -15.300 1.00 63.50 209 SER A N 1
ATOM 1684 C CA . SER A 1 209 ? -1.636 -18.606 -14.719 1.00 63.50 209 SER A CA 1
ATOM 1685 C C . SER A 1 209 ? -1.460 -17.733 -13.474 1.00 63.50 209 SER A C 1
ATOM 1687 O O . SER A 1 209 ? -1.539 -16.504 -13.588 1.00 63.50 209 SER A O 1
ATOM 1689 N N . PRO A 1 210 ? -1.213 -18.319 -12.285 1.00 70.44 210 PRO A N 1
ATOM 1690 C CA . PRO A 1 210 ? -0.938 -17.537 -11.089 1.00 70.44 210 PRO A CA 1
ATOM 1691 C C . PRO A 1 210 ? 0.293 -16.661 -11.325 1.00 70.44 210 PRO A C 1
ATOM 1693 O O . PRO A 1 210 ? 1.350 -17.140 -11.731 1.00 70.44 210 PRO A O 1
ATOM 1696 N N . ILE A 1 211 ? 0.152 -15.360 -11.071 1.00 77.50 211 ILE A N 1
ATOM 1697 C CA . ILE A 1 211 ? 1.276 -14.428 -11.144 1.00 77.50 211 ILE A CA 1
ATOM 1698 C C . ILE A 1 211 ? 2.101 -14.618 -9.880 1.00 77.50 211 ILE A C 1
ATOM 1700 O O . ILE A 1 211 ? 1.653 -14.267 -8.784 1.00 77.50 211 ILE A O 1
ATOM 1704 N N . ILE A 1 212 ? 3.289 -15.187 -10.051 1.00 81.31 212 ILE A N 1
ATOM 1705 C CA . ILE A 1 212 ? 4.300 -15.257 -9.004 1.00 81.31 212 ILE A CA 1
ATOM 1706 C C . ILE A 1 212 ? 5.061 -13.936 -9.032 1.00 81.31 212 ILE A C 1
ATOM 1708 O O . ILE A 1 212 ? 5.590 -13.540 -10.071 1.00 81.31 212 ILE A O 1
ATOM 1712 N N . MET A 1 213 ? 5.078 -13.247 -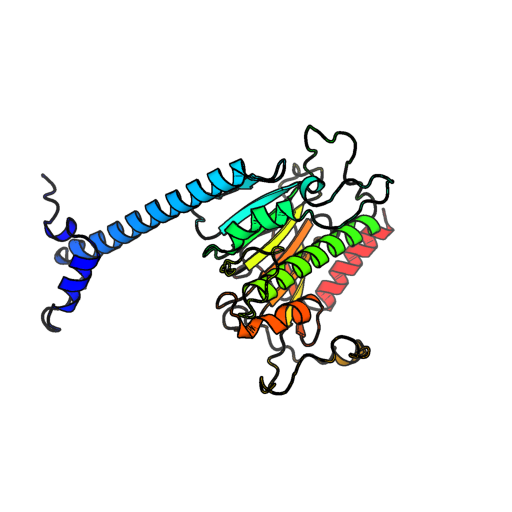7.898 1.00 86.12 213 MET A N 1
ATOM 1713 C CA . MET A 1 213 ? 5.881 -12.045 -7.707 1.00 86.12 213 MET A CA 1
ATOM 1714 C C . MET A 1 213 ? 6.957 -12.337 -6.676 1.00 86.12 213 MET A C 1
ATOM 1716 O O . MET A 1 213 ? 6.661 -12.923 -5.635 1.00 86.12 213 MET A O 1
ATOM 1720 N N . ASN A 1 214 ? 8.174 -11.885 -6.940 1.00 86.62 214 ASN A N 1
ATOM 1721 C CA . ASN A 1 214 ? 9.311 -12.036 -6.042 1.00 86.62 214 ASN A CA 1
ATOM 1722 C C . ASN A 1 214 ? 9.879 -10.660 -5.700 1.00 86.62 214 ASN A C 1
ATOM 1724 O O . ASN A 1 214 ? 9.655 -9.690 -6.425 1.00 86.62 214 ASN A O 1
ATOM 1728 N N . GLY A 1 215 ? 10.602 -10.570 -4.592 1.00 88.44 215 GLY A N 1
ATOM 1729 C CA . GLY A 1 215 ? 11.301 -9.348 -4.223 1.00 88.44 215 GLY A CA 1
ATOM 1730 C C . GLY A 1 215 ? 11.855 -9.406 -2.811 1.00 88.44 215 GLY A C 1
ATOM 1731 O O . GLY A 1 215 ? 12.254 -10.471 -2.333 1.00 88.44 215 GLY A O 1
ATOM 1732 N N . LYS A 1 216 ? 11.903 -8.254 -2.141 1.00 88.62 216 LYS A N 1
ATOM 1733 C CA . LYS A 1 216 ? 12.534 -8.124 -0.824 1.00 88.62 216 LYS A CA 1
ATOM 1734 C C . LYS A 1 216 ? 11.638 -7.421 0.175 1.00 88.62 216 LYS A C 1
ATOM 1736 O O . LYS A 1 216 ? 10.919 -6.470 -0.143 1.00 88.62 216 LYS A O 1
ATOM 1741 N N . LEU A 1 217 ? 11.753 -7.875 1.413 1.00 89.06 217 LEU A N 1
ATOM 1742 C CA . LEU A 1 217 ? 11.193 -7.257 2.595 1.00 89.06 217 LEU A CA 1
ATOM 1743 C C . LEU A 1 217 ? 12.309 -6.593 3.388 1.00 89.06 217 LEU A C 1
ATOM 1745 O O . LEU A 1 217 ? 13.281 -7.238 3.746 1.00 89.06 217 LEU A O 1
ATOM 1749 N N . HIS A 1 218 ? 12.136 -5.318 3.692 1.00 88.94 218 HIS A N 1
ATOM 1750 C CA . HIS A 1 218 ? 13.020 -4.510 4.509 1.00 88.94 218 HIS A CA 1
ATOM 1751 C C . HIS A 1 218 ? 12.338 -4.171 5.830 1.00 88.94 218 HIS A C 1
ATOM 1753 O O . HIS A 1 218 ? 11.195 -3.706 5.869 1.00 88.94 218 HIS A O 1
ATOM 1759 N N . GLN A 1 219 ? 13.063 -4.339 6.925 1.00 86.94 219 GLN A N 1
ATOM 1760 C CA . GLN A 1 219 ? 12.612 -3.972 8.260 1.00 86.94 219 GLN A CA 1
ATOM 1761 C C . GLN A 1 219 ? 13.679 -3.129 8.946 1.00 86.94 219 GLN A C 1
ATOM 1763 O O . GLN A 1 219 ? 14.857 -3.467 8.880 1.00 86.94 219 GLN A O 1
ATOM 1768 N N . ALA A 1 220 ? 13.291 -2.062 9.648 1.00 84.00 220 ALA A N 1
ATOM 1769 C CA . ALA A 1 220 ? 14.252 -1.295 10.444 1.00 84.00 220 ALA A CA 1
ATOM 1770 C C . ALA A 1 220 ? 14.956 -2.212 11.457 1.00 84.00 220 ALA A C 1
ATOM 1772 O O . ALA A 1 220 ? 14.287 -2.933 12.209 1.00 84.00 220 ALA A O 1
ATOM 1773 N N . LYS A 1 221 ? 16.294 -2.162 11.517 1.00 82.06 221 LYS A N 1
ATOM 1774 C CA . LYS A 1 221 ? 17.026 -2.790 12.619 1.00 82.06 221 LYS A CA 1
ATOM 1775 C C . LYS A 1 221 ? 16.536 -2.159 13.924 1.00 82.06 221 LYS A C 1
ATOM 1777 O O . LYS A 1 221 ? 16.379 -0.938 13.985 1.00 82.06 221 LYS A O 1
ATOM 1782 N N . PRO A 1 222 ? 16.316 -2.949 14.987 1.00 69.94 222 PRO A N 1
ATOM 1783 C CA . PRO A 1 222 ? 16.098 -2.399 16.312 1.00 69.94 222 PRO A CA 1
ATOM 1784 C C . PRO A 1 222 ? 17.406 -1.746 16.766 1.00 69.94 222 PRO A C 1
ATOM 1786 O O . PRO A 1 222 ? 18.253 -2.366 17.407 1.00 69.94 222 PRO A O 1
ATOM 1789 N N . THR A 1 223 ? 17.607 -0.489 16.384 1.00 63.09 223 THR A N 1
ATOM 1790 C CA . THR A 1 223 ? 18.725 0.305 16.862 1.00 63.09 223 THR A CA 1
ATOM 1791 C C . THR A 1 223 ? 18.550 0.466 18.366 1.00 63.09 223 THR A C 1
ATOM 1793 O O . THR A 1 223 ? 17.530 0.961 18.845 1.00 63.09 223 THR A O 1
ATOM 1796 N N . ARG A 1 224 ? 19.558 0.063 19.149 1.00 52.94 224 ARG A N 1
ATOM 1797 C CA . ARG A 1 224 ? 19.647 0.356 20.594 1.00 52.94 224 ARG A CA 1
ATOM 1798 C C . ARG A 1 224 ? 19.891 1.854 20.858 1.00 52.94 224 ARG A C 1
ATOM 1800 O O . ARG A 1 224 ? 20.521 2.220 21.846 1.00 52.94 224 ARG A O 1
ATOM 1807 N N . CYS A 1 225 ? 19.472 2.727 19.946 1.00 44.50 225 CYS A N 1
ATOM 1808 C CA . CYS A 1 225 ? 19.815 4.133 19.968 1.00 44.50 225 CYS A CA 1
ATOM 1809 C C . CYS A 1 225 ? 18.939 4.850 20.986 1.00 44.50 225 CYS A C 1
ATOM 1811 O O . CYS A 1 225 ? 17.722 4.951 20.836 1.00 44.50 225 CYS A O 1
ATOM 1813 N N . ASN A 1 226 ? 19.600 5.373 22.017 1.00 44.53 226 ASN A N 1
ATOM 1814 C CA . ASN A 1 226 ? 19.044 6.404 22.873 1.00 44.53 226 ASN A CA 1
ATOM 1815 C C . ASN A 1 226 ? 18.469 7.521 21.980 1.00 44.53 226 ASN A C 1
ATOM 1817 O O . ASN A 1 226 ? 19.222 8.099 21.191 1.00 44.53 226 ASN A O 1
ATOM 1821 N N . PRO A 1 227 ? 17.173 7.856 22.097 1.00 50.56 227 PRO A N 1
ATOM 1822 C CA . PRO A 1 227 ? 16.508 8.848 21.246 1.00 50.56 227 PRO A CA 1
ATOM 1823 C C . PRO A 1 227 ? 17.060 10.282 21.377 1.00 50.56 227 PRO A C 1
ATOM 1825 O O . PRO A 1 227 ? 16.569 11.187 20.712 1.00 50.56 227 PRO A O 1
ATOM 1828 N N . THR A 1 228 ? 18.077 10.503 22.213 1.00 49.19 228 THR A N 1
ATOM 1829 C CA . THR A 1 228 ? 18.631 11.817 22.555 1.00 49.19 228 THR A CA 1
ATOM 1830 C C . THR A 1 228 ? 19.908 12.205 21.803 1.00 49.19 228 THR A C 1
ATOM 1832 O O . THR A 1 228 ? 20.351 13.333 21.970 1.00 49.19 228 THR A O 1
ATOM 1835 N N . ALA A 1 229 ? 20.522 11.329 20.995 1.00 47.72 229 ALA A N 1
ATOM 1836 C CA . ALA A 1 229 ? 21.857 11.596 20.425 1.00 47.72 229 ALA A CA 1
ATOM 1837 C C . ALA A 1 229 ? 21.881 12.107 18.968 1.00 47.72 229 ALA A C 1
ATOM 1839 O O . ALA A 1 229 ? 22.954 12.403 18.455 1.00 47.72 229 ALA A O 1
ATOM 1840 N N . PHE A 1 230 ? 20.732 12.220 18.297 1.00 48.00 230 PHE A N 1
ATOM 1841 C CA . PHE A 1 230 ? 20.655 12.685 16.905 1.00 48.00 230 PHE A CA 1
ATOM 1842 C C . PHE A 1 230 ? 19.924 14.028 16.821 1.00 48.00 230 PHE A C 1
ATOM 1844 O O . PHE A 1 230 ? 18.739 14.091 16.474 1.00 48.00 230 PHE A O 1
ATOM 1851 N N . ASP A 1 231 ? 20.652 15.090 17.169 1.00 45.25 231 ASP A N 1
ATOM 1852 C CA . ASP A 1 231 ? 20.302 16.470 16.835 1.00 45.25 231 ASP A CA 1
ATOM 1853 C C . ASP A 1 231 ? 20.673 16.761 15.365 1.00 45.25 231 ASP A C 1
ATOM 1855 O O . ASP A 1 231 ? 21.835 16.929 15.007 1.00 45.25 231 ASP A O 1
ATOM 1859 N N . ASP A 1 232 ? 19.640 16.725 14.519 1.00 49.06 232 ASP A N 1
ATOM 1860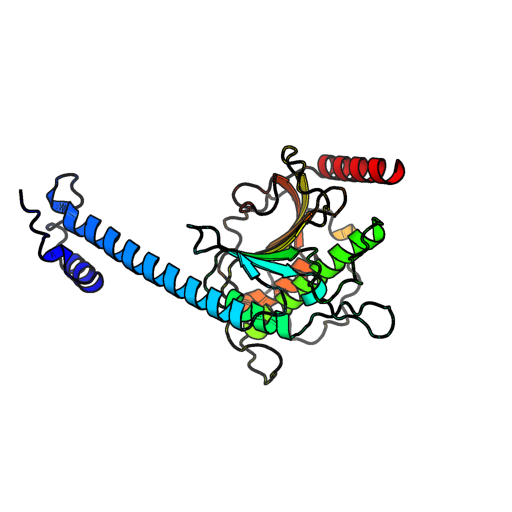 C CA . ASP A 1 232 ? 19.298 17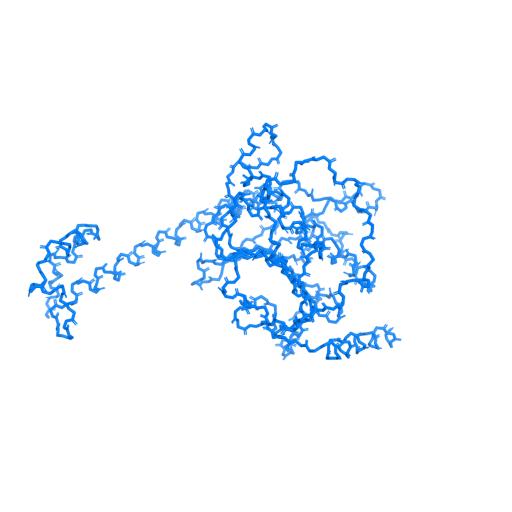.490 13.299 1.00 49.06 232 ASP A CA 1
ATOM 1861 C C . ASP A 1 232 ? 20.337 18.098 12.316 1.00 49.06 232 ASP A C 1
ATOM 1863 O O . ASP A 1 232 ? 19.888 18.743 11.366 1.00 49.06 232 ASP A O 1
ATOM 1867 N N . HIS A 1 233 ? 21.659 17.901 12.410 1.00 44.84 233 HIS A N 1
ATOM 1868 C CA . HIS A 1 233 ? 22.594 18.647 11.536 1.00 44.84 233 HIS A CA 1
ATOM 1869 C C . HIS A 1 233 ? 23.414 17.911 10.469 1.00 44.84 233 HIS A C 1
ATOM 1871 O O . HIS A 1 233 ? 24.035 18.600 9.665 1.00 44.84 233 HIS A O 1
ATOM 1877 N N . ASP A 1 234 ? 23.336 16.587 10.322 1.00 41.97 234 ASP A N 1
ATOM 1878 C CA . ASP A 1 234 ? 24.176 15.878 9.338 1.00 41.97 234 ASP A CA 1
ATOM 1879 C C . ASP A 1 234 ? 23.405 14.887 8.448 1.00 41.97 234 ASP A C 1
ATOM 1881 O O . ASP A 1 234 ? 23.634 13.683 8.464 1.00 41.97 234 ASP A O 1
ATOM 1885 N N . TYR A 1 235 ? 22.500 15.395 7.603 1.00 46.91 235 TYR A N 1
ATOM 1886 C CA . TYR A 1 235 ? 21.977 14.611 6.466 1.00 46.91 235 TYR A CA 1
ATOM 1887 C C . TYR A 1 235 ? 22.908 14.629 5.238 1.00 46.91 235 TYR A C 1
ATOM 1889 O O . TYR A 1 235 ? 22.728 13.821 4.332 1.00 46.91 235 TYR A O 1
ATOM 1897 N N . ASN A 1 236 ? 23.919 15.507 5.205 1.00 40.84 236 ASN A N 1
ATOM 1898 C CA . ASN A 1 236 ? 24.831 15.649 4.060 1.00 40.84 236 ASN A CA 1
ATOM 1899 C C . ASN A 1 236 ? 26.188 14.946 4.234 1.00 40.84 236 ASN A C 1
ATOM 1901 O O . ASN A 1 236 ? 26.972 14.925 3.287 1.00 40.84 236 ASN A O 1
ATOM 1905 N N . THR A 1 237 ? 26.457 14.338 5.394 1.00 41.12 237 THR A N 1
ATOM 1906 C CA . THR A 1 237 ? 27.785 13.786 5.727 1.00 41.12 237 THR A CA 1
ATOM 1907 C C . THR A 1 237 ? 27.742 12.299 6.090 1.00 41.12 237 THR A C 1
ATOM 1909 O O . THR A 1 237 ? 28.593 11.800 6.821 1.00 41.12 237 THR A O 1
ATOM 1912 N N . MET A 1 238 ? 26.769 11.547 5.568 1.00 41.81 238 MET A N 1
ATOM 1913 C CA . MET A 1 238 ? 26.802 10.084 5.645 1.00 41.81 238 MET A CA 1
ATOM 1914 C C . MET A 1 238 ? 27.476 9.511 4.400 1.00 41.81 238 MET A C 1
ATOM 1916 O O . MET A 1 238 ? 26.846 9.241 3.378 1.00 41.81 238 MET A O 1
ATOM 1920 N N . SER A 1 239 ? 28.799 9.364 4.520 1.00 38.78 239 SER A N 1
ATOM 1921 C CA . SER A 1 239 ? 29.650 8.569 3.638 1.00 38.78 239 SER A CA 1
ATOM 1922 C C . SER A 1 239 ? 29.005 7.234 3.296 1.00 38.78 239 SER A C 1
ATOM 1924 O O . SER A 1 239 ? 28.430 6.575 4.161 1.00 38.78 239 SER A O 1
ATOM 1926 N N . ALA A 1 240 ? 29.174 6.837 2.035 1.00 40.28 240 ALA A N 1
ATOM 1927 C CA . ALA A 1 240 ? 28.863 5.523 1.501 1.00 40.28 240 ALA A CA 1
ATOM 1928 C C . ALA A 1 240 ? 29.269 4.417 2.487 1.00 40.28 240 ALA A C 1
ATOM 1930 O O . ALA A 1 240 ? 30.438 4.039 2.576 1.00 40.28 240 ALA A O 1
ATOM 1931 N N . VAL A 1 241 ? 28.293 3.902 3.235 1.00 41.62 241 VAL A N 1
ATOM 1932 C CA . VAL A 1 241 ? 28.428 2.609 3.893 1.00 41.62 241 VAL A CA 1
ATOM 1933 C C . VAL A 1 241 ? 28.526 1.609 2.750 1.00 41.62 241 VAL A C 1
ATOM 1935 O O . VAL A 1 241 ? 27.570 1.399 2.006 1.00 41.62 241 VAL A O 1
ATOM 1938 N N . THR A 1 242 ? 29.731 1.088 2.549 1.00 39.28 242 THR A N 1
ATOM 1939 C CA . THR A 1 242 ? 30.041 0.041 1.580 1.00 39.28 242 THR A CA 1
ATOM 1940 C C . THR A 1 242 ? 29.026 -1.093 1.697 1.00 39.28 242 THR A C 1
ATOM 1942 O O . THR A 1 242 ? 28.799 -1.610 2.790 1.00 39.28 242 THR A O 1
ATOM 1945 N N . LEU A 1 243 ? 28.427 -1.472 0.563 1.00 42.25 243 LEU A N 1
ATOM 1946 C CA . LEU A 1 243 ? 27.430 -2.544 0.437 1.00 42.25 243 LEU A CA 1
ATOM 1947 C C . LEU A 1 243 ? 27.877 -3.869 1.095 1.00 42.25 243 LEU A C 1
ATOM 1949 O O . LEU A 1 243 ? 27.037 -4.660 1.515 1.00 42.25 243 LEU A O 1
ATOM 1953 N N . ASP A 1 244 ? 29.187 -4.082 1.231 1.00 35.97 244 ASP A N 1
ATOM 1954 C CA . ASP A 1 244 ? 29.790 -5.309 1.761 1.00 35.97 244 ASP A CA 1
ATOM 1955 C C . ASP A 1 244 ? 29.570 -5.534 3.266 1.00 35.97 244 ASP A C 1
ATOM 1957 O O . ASP A 1 244 ? 29.669 -6.665 3.734 1.00 35.97 244 ASP A O 1
ATOM 1961 N N . THR A 1 245 ? 29.208 -4.509 4.047 1.00 40.81 245 THR A N 1
ATOM 1962 C CA . THR A 1 245 ? 28.891 -4.673 5.482 1.00 40.81 245 THR A CA 1
ATOM 1963 C C . THR A 1 245 ? 27.421 -5.022 5.756 1.00 40.81 245 THR A C 1
ATOM 1965 O O . THR A 1 245 ? 27.033 -5.170 6.915 1.00 40.81 245 THR A O 1
ATOM 1968 N N . LEU A 1 246 ? 26.593 -5.171 4.713 1.00 44.47 246 LEU A N 1
ATOM 1969 C CA . LEU A 1 246 ? 25.174 -5.536 4.818 1.00 44.47 246 LEU A CA 1
ATOM 1970 C C . LEU A 1 246 ? 24.894 -7.035 4.594 1.00 44.47 246 LEU A C 1
ATOM 1972 O O . LEU A 1 246 ? 23.746 -7.435 4.734 1.00 44.47 246 LEU A O 1
ATOM 1976 N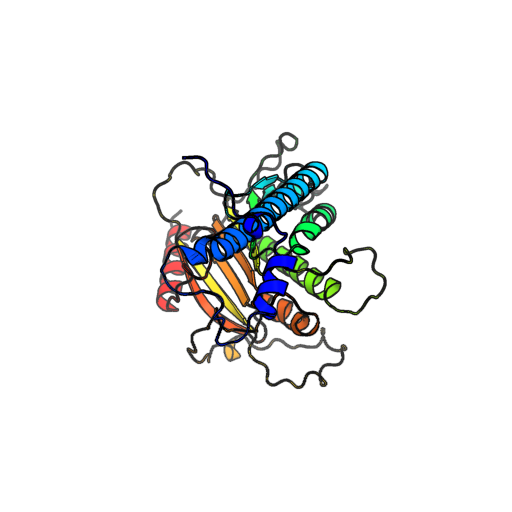 N . SER A 1 247 ? 25.887 -7.876 4.270 1.00 40.75 247 SER A N 1
ATOM 1977 C CA . SER A 1 247 ? 25.638 -9.294 3.925 1.00 40.75 247 SER A CA 1
ATOM 1978 C C . SER A 1 247 ? 25.862 -10.307 5.056 1.00 40.75 247 SER A C 1
ATOM 1980 O O . SER A 1 247 ? 25.595 -11.490 4.870 1.00 40.75 247 SER A O 1
ATOM 1982 N N . GLN A 1 248 ? 26.290 -9.879 6.247 1.00 40.62 248 GLN A N 1
ATOM 1983 C CA . GLN A 1 248 ? 26.316 -10.748 7.432 1.00 40.62 248 GLN A CA 1
ATOM 1984 C C . GLN A 1 248 ? 25.011 -10.579 8.214 1.00 40.62 248 GLN A C 1
ATOM 1986 O O . GLN A 1 248 ? 24.963 -9.891 9.235 1.00 40.62 248 GLN A O 1
ATOM 1991 N N . HIS A 1 249 ? 23.925 -11.143 7.688 1.00 45.34 249 HIS A N 1
ATOM 1992 C CA . HIS A 1 249 ? 22.635 -11.163 8.366 1.00 45.34 249 HIS A CA 1
ATOM 1993 C C . HIS A 1 249 ? 22.407 -12.520 9.025 1.00 45.34 249 HIS A C 1
ATOM 1995 O O . HIS A 1 249 ? 22.377 -13.542 8.354 1.00 45.34 249 HIS A O 1
ATOM 2001 N N . ASP A 1 250 ? 22.248 -12.508 10.352 1.00 44.59 250 ASP A N 1
ATOM 2002 C CA . ASP A 1 250 ? 21.574 -13.585 11.073 1.00 44.59 250 ASP A CA 1
ATOM 2003 C C . ASP A 1 250 ? 20.210 -13.836 10.407 1.00 44.59 250 ASP A C 1
ATOM 2005 O O . ASP A 1 250 ? 19.414 -12.896 10.299 1.00 44.59 250 ASP A O 1
ATOM 2009 N N . ASP A 1 251 ? 19.933 -15.086 10.021 1.00 45.31 251 ASP A N 1
ATOM 2010 C CA . ASP A 1 251 ? 18.642 -15.592 9.518 1.00 45.31 251 ASP A CA 1
ATOM 2011 C C . ASP A 1 251 ? 17.559 -15.583 10.617 1.00 45.31 251 ASP A C 1
ATOM 2013 O O . ASP A 1 251 ? 16.897 -16.577 10.928 1.00 45.31 251 ASP A O 1
ATOM 2017 N N . ASN A 1 252 ? 17.385 -14.447 11.281 1.00 55.38 252 ASN A N 1
ATOM 2018 C CA . ASN A 1 252 ? 16.293 -14.241 12.209 1.00 55.38 252 ASN A CA 1
ATOM 2019 C C . ASN A 1 252 ? 15.050 -13.902 11.387 1.00 55.38 252 ASN A C 1
ATOM 2021 O O . ASN A 1 252 ? 14.857 -12.746 11.013 1.00 55.38 252 ASN A O 1
ATOM 2025 N N . ASN A 1 253 ? 14.221 -14.918 11.126 1.00 63.75 253 ASN A N 1
ATOM 2026 C CA . ASN A 1 253 ? 12.897 -14.784 10.509 1.00 63.75 253 ASN A CA 1
ATOM 2027 C C . ASN A 1 253 ? 12.175 -13.519 10.997 1.00 63.75 253 ASN A C 1
ATOM 2029 O O . ASN A 1 253 ? 11.953 -13.340 12.203 1.00 63.75 253 ASN A O 1
ATOM 2033 N N . ILE A 1 254 ? 11.775 -12.653 10.064 1.00 67.31 254 ILE A N 1
ATOM 2034 C CA . ILE A 1 254 ? 11.085 -11.409 10.396 1.00 67.31 254 ILE A CA 1
ATOM 2035 C C . ILE A 1 254 ? 9.657 -11.724 10.869 1.00 67.31 254 ILE A C 1
ATOM 2037 O O . ILE A 1 254 ? 8.768 -12.058 10.085 1.00 67.31 254 ILE A O 1
ATOM 2041 N N . ASP A 1 255 ? 9.382 -11.569 12.171 1.00 69.69 255 ASP A N 1
ATOM 2042 C CA . ASP A 1 255 ? 8.014 -11.694 12.688 1.00 69.69 255 ASP A CA 1
ATOM 2043 C C . ASP A 1 255 ? 7.176 -10.447 12.351 1.00 69.69 255 ASP A C 1
ATOM 2045 O O . ASP A 1 255 ? 7.072 -9.471 13.106 1.00 69.69 255 ASP A O 1
ATOM 2049 N N . LEU A 1 256 ? 6.503 -10.516 11.202 1.00 68.62 256 LEU A N 1
ATOM 2050 C CA . LEU A 1 256 ? 5.580 -9.492 10.706 1.00 68.62 256 LEU A CA 1
ATOM 2051 C C . LEU A 1 256 ? 4.409 -9.210 11.655 1.00 68.62 256 LEU A C 1
ATOM 2053 O O . LEU A 1 256 ? 3.757 -8.167 11.534 1.00 68.62 256 LEU A O 1
ATOM 2057 N N . SER A 1 257 ? 4.071 -10.142 12.548 1.00 67.62 257 SER A N 1
ATOM 2058 C CA . SER A 1 257 ? 2.887 -10.044 13.398 1.00 67.62 257 SER A CA 1
ATOM 2059 C C . SER A 1 257 ? 3.137 -9.264 14.686 1.00 67.62 257 SER A C 1
ATOM 2061 O O . SER A 1 257 ? 2.224 -8.569 15.144 1.00 67.62 257 SER A O 1
ATOM 2063 N N . SER A 1 258 ? 4.359 -9.331 15.220 1.00 67.25 258 SER A N 1
ATOM 2064 C CA . SER A 1 258 ? 4.751 -8.703 16.486 1.00 67.25 258 SER A CA 1
ATOM 2065 C C . SER A 1 258 ? 5.684 -7.505 16.321 1.00 67.25 258 SER A C 1
ATOM 2067 O O . SER A 1 258 ? 5.820 -6.709 17.256 1.00 67.25 258 SER A O 1
ATOM 2069 N N . SER A 1 259 ? 6.286 -7.331 15.138 1.00 70.19 259 SER A N 1
ATOM 2070 C CA . SER A 1 259 ? 7.205 -6.227 14.886 1.00 70.19 259 SER A CA 1
ATOM 2071 C C . SER A 1 259 ? 6.548 -4.875 15.162 1.00 70.19 259 SER A C 1
ATOM 2073 O O . SER A 1 259 ? 5.516 -4.531 14.590 1.00 70.19 259 SER A O 1
ATOM 2075 N N . LYS A 1 260 ? 7.148 -4.085 16.051 1.00 78.88 260 LYS A N 1
ATOM 2076 C CA . LYS A 1 260 ? 6.776 -2.675 16.246 1.00 78.88 260 LYS A CA 1
ATOM 2077 C C . LYS A 1 260 ? 7.460 -1.756 15.236 1.00 78.88 260 LYS A C 1
ATOM 2079 O O . LYS A 1 260 ? 7.213 -0.563 15.271 1.00 78.88 260 LYS A O 1
ATOM 2084 N N . GLN A 1 261 ? 8.330 -2.304 14.391 1.00 82.75 261 GLN A N 1
ATOM 2085 C CA . GLN A 1 261 ? 9.117 -1.527 13.449 1.00 82.75 261 GLN A CA 1
ATOM 2086 C C . GLN A 1 261 ? 8.368 -1.324 12.129 1.00 82.75 261 GLN A C 1
ATOM 2088 O O . GLN A 1 261 ? 7.537 -2.159 11.751 1.00 82.75 261 GLN A O 1
ATOM 2093 N N . PRO A 1 262 ? 8.686 -0.246 11.399 1.00 85.25 262 PRO A N 1
ATOM 2094 C CA . PRO A 1 262 ? 8.268 -0.098 10.021 1.00 85.25 262 PRO A CA 1
ATOM 2095 C C . PRO A 1 262 ? 8.763 -1.246 9.150 1.00 85.25 262 PRO A C 1
ATOM 2097 O O . PRO A 1 262 ? 9.898 -1.710 9.289 1.00 85.25 262 PRO A O 1
ATOM 2100 N N . ILE A 1 263 ? 7.902 -1.660 8.228 1.00 88.31 263 ILE A N 1
ATOM 2101 C CA . ILE A 1 263 ? 8.207 -2.663 7.216 1.00 88.31 263 ILE A CA 1
ATOM 2102 C C . ILE A 1 263 ? 7.975 -2.029 5.850 1.00 88.31 263 ILE A C 1
ATOM 2104 O O . ILE A 1 263 ? 6.933 -1.412 5.614 1.00 88.31 263 ILE A O 1
ATOM 2108 N N . PHE A 1 264 ? 8.933 -2.212 4.954 1.00 91.50 264 PHE A N 1
ATOM 2109 C CA . PHE A 1 264 ? 8.793 -1.948 3.532 1.00 91.50 264 PHE A CA 1
ATOM 2110 C C . PHE A 1 264 ? 8.956 -3.261 2.782 1.00 91.50 264 PHE A C 1
ATOM 2112 O O . PHE A 1 264 ? 9.793 -4.075 3.145 1.00 91.50 264 PHE A O 1
ATOM 2119 N N . TYR A 1 265 ? 8.188 -3.479 1.730 1.00 91.69 265 TYR A N 1
ATOM 2120 C CA . TYR A 1 265 ? 8.528 -4.515 0.768 1.00 91.69 265 TYR A CA 1
ATOM 2121 C C . TYR A 1 265 ? 8.223 -4.054 -0.644 1.00 91.69 265 TYR A C 1
ATOM 2123 O O . TYR A 1 265 ? 7.355 -3.202 -0.855 1.00 91.69 265 TYR A O 1
ATOM 2131 N N . HIS A 1 266 ? 8.932 -4.647 -1.593 1.00 92.25 266 HIS A N 1
ATOM 2132 C CA . HIS A 1 266 ? 8.668 -4.521 -3.016 1.00 92.25 266 HIS A CA 1
ATOM 2133 C C . HIS A 1 266 ? 8.657 -5.911 -3.639 1.00 92.25 266 HIS A C 1
ATOM 2135 O O . HIS A 1 266 ? 9.444 -6.778 -3.265 1.00 92.25 266 HIS A O 1
ATOM 2141 N N . LEU A 1 267 ? 7.721 -6.110 -4.552 1.00 91.19 267 LEU A N 1
ATOM 2142 C CA . LEU A 1 267 ? 7.473 -7.342 -5.273 1.00 91.19 267 LEU A CA 1
ATOM 2143 C C . LEU A 1 267 ? 7.206 -6.991 -6.727 1.00 91.19 267 LEU A C 1
ATOM 2145 O O . LEU A 1 267 ? 6.463 -6.047 -7.004 1.00 91.19 267 LEU A O 1
ATOM 2149 N N . HIS A 1 268 ? 7.734 -7.784 -7.643 1.00 90.38 268 HIS A N 1
ATOM 2150 C CA . HIS A 1 268 ? 7.403 -7.679 -9.054 1.00 90.38 268 HIS A CA 1
ATOM 2151 C C . HIS A 1 268 ? 7.409 -9.056 -9.714 1.00 90.38 268 HIS A C 1
ATOM 2153 O O . HIS A 1 268 ? 8.010 -10.012 -9.218 1.00 90.38 268 HIS A O 1
ATOM 2159 N N . ASP A 1 269 ? 6.698 -9.171 -10.830 1.00 87.88 269 ASP A N 1
ATOM 2160 C CA . ASP A 1 269 ? 6.855 -10.307 -11.724 1.00 87.88 269 ASP A CA 1
ATOM 2161 C C . ASP A 1 269 ? 8.194 -10.229 -12.465 1.00 87.88 269 ASP A C 1
ATOM 2163 O O . ASP A 1 269 ? 8.960 -9.265 -12.347 1.00 87.88 269 ASP A O 1
ATOM 2167 N N . SER A 1 270 ? 8.487 -11.266 -13.244 1.00 82.19 270 SER A N 1
ATOM 2168 C CA . SER A 1 270 ? 9.747 -11.348 -13.971 1.00 82.19 270 SER A CA 1
ATOM 2169 C C . SER A 1 270 ? 9.936 -10.213 -14.972 1.00 82.19 270 SER A C 1
ATOM 2171 O O . SER A 1 270 ? 11.031 -9.701 -15.168 1.00 82.19 270 SER A O 1
ATOM 2173 N N . GLN A 1 271 ? 8.849 -9.758 -15.578 1.00 83.75 271 GLN A N 1
ATOM 2174 C CA . GLN A 1 271 ? 8.897 -8.725 -16.602 1.00 83.75 271 GLN A CA 1
ATOM 2175 C C . GLN A 1 271 ? 8.754 -7.307 -16.041 1.00 83.75 271 GLN A C 1
ATOM 2177 O O . GLN A 1 271 ? 8.800 -6.360 -16.826 1.00 83.75 271 GLN A O 1
ATOM 2182 N N . ARG A 1 272 ? 8.573 -7.155 -14.720 1.00 87.44 272 ARG A N 1
ATOM 2183 C CA . ARG A 1 272 ? 8.237 -5.900 -14.018 1.00 87.44 272 ARG A CA 1
ATOM 2184 C C . ARG A 1 272 ? 6.950 -5.228 -14.514 1.00 87.44 272 ARG A C 1
ATOM 2186 O O . ARG A 1 272 ? 6.701 -4.053 -14.248 1.00 87.44 272 ARG A O 1
ATOM 2193 N N . LEU A 1 273 ? 6.105 -5.975 -15.218 1.00 85.62 273 LEU A N 1
ATOM 2194 C CA . LEU A 1 273 ? 4.808 -5.512 -15.710 1.00 85.62 273 LEU A CA 1
ATOM 2195 C C . LEU A 1 273 ? 3.755 -5.527 -14.607 1.00 85.62 273 LEU A C 1
ATOM 2197 O O . LEU A 1 273 ? 2.778 -4.781 -14.670 1.00 85.62 273 LEU A O 1
ATOM 2201 N N . VAL A 1 274 ? 3.942 -6.371 -13.597 1.00 88.69 274 VAL A N 1
ATOM 2202 C CA . VAL A 1 274 ? 3.074 -6.449 -12.426 1.00 88.69 274 VAL A CA 1
ATOM 2203 C C . VAL A 1 274 ? 3.933 -6.300 -11.194 1.00 88.69 274 VAL A C 1
ATOM 2205 O O . VAL A 1 274 ? 4.972 -6.944 -11.084 1.00 88.69 274 VAL A O 1
ATOM 2208 N N . GLY A 1 275 ? 3.488 -5.484 -10.250 1.00 91.19 275 GLY A N 1
ATOM 2209 C CA . GLY A 1 275 ? 4.193 -5.365 -8.989 1.00 91.19 275 GLY A CA 1
ATOM 2210 C C . GLY A 1 275 ? 3.391 -4.698 -7.894 1.00 91.19 275 GLY A C 1
ATOM 2211 O O . GLY A 1 275 ? 2.302 -4.153 -8.108 1.00 91.19 275 GLY A O 1
ATOM 2212 N N . GLU A 1 276 ? 3.942 -4.797 -6.692 1.00 92.56 276 GLU A N 1
ATOM 2213 C CA . GLU A 1 276 ? 3.417 -4.216 -5.470 1.00 92.56 276 GLU A CA 1
ATOM 2214 C C . GLU A 1 276 ? 4.565 -3.683 -4.614 1.00 92.56 276 GLU A C 1
ATOM 2216 O O . GLU A 1 276 ? 5.542 -4.377 -4.351 1.00 92.56 276 GLU A O 1
ATOM 2221 N N . MET A 1 277 ? 4.424 -2.457 -4.128 1.00 94.69 277 MET A N 1
ATOM 2222 C CA . MET A 1 277 ? 5.262 -1.895 -3.077 1.00 94.69 277 MET A CA 1
ATOM 2223 C C . MET A 1 277 ? 4.387 -1.531 -1.894 1.00 94.69 277 MET A C 1
ATOM 2225 O O . MET A 1 277 ? 3.269 -1.048 -2.062 1.00 94.69 277 MET A O 1
ATOM 2229 N N . CYS A 1 278 ? 4.872 -1.728 -0.678 1.00 92.88 278 CYS A N 1
ATOM 2230 C CA . CYS A 1 278 ? 4.068 -1.460 0.502 1.00 92.88 278 CYS A CA 1
ATOM 2231 C C . CYS A 1 278 ? 4.907 -0.910 1.633 1.00 92.88 278 CYS A C 1
ATOM 2233 O O . CYS A 1 278 ? 5.936 -1.478 1.983 1.00 92.88 278 CYS A O 1
ATOM 2235 N N . LEU A 1 279 ? 4.380 0.127 2.276 1.00 91.88 279 LEU A N 1
ATOM 2236 C CA . LEU A 1 279 ? 4.861 0.621 3.556 1.00 91.88 279 LEU A CA 1
ATOM 2237 C C . LEU A 1 279 ? 3.835 0.260 4.636 1.00 91.88 279 LEU A C 1
ATOM 2239 O O . LEU A 1 279 ? 2.639 0.546 4.506 1.00 91.88 279 LEU A O 1
ATOM 2243 N N . GLN A 1 280 ? 4.286 -0.402 5.698 1.00 90.00 280 GLN A N 1
ATOM 2244 C CA . GLN A 1 280 ? 3.435 -0.928 6.762 1.00 90.00 280 GLN A CA 1
ATOM 2245 C C . GLN A 1 280 ? 3.937 -0.514 8.145 1.00 90.00 280 GLN A C 1
ATOM 2247 O O . GLN A 1 280 ? 5.123 -0.619 8.453 1.00 90.00 280 GLN A O 1
ATOM 2252 N N . HIS A 1 281 ? 2.982 -0.175 9.018 1.00 86.12 281 HIS A N 1
ATOM 2253 C CA . HIS A 1 281 ? 3.194 -0.050 10.455 1.00 86.12 281 HIS A CA 1
ATOM 2254 C C . HIS A 1 281 ? 2.168 -0.862 11.259 1.00 86.12 281 HIS A C 1
ATOM 2256 O O . HIS A 1 281 ? 0.955 -0.807 11.018 1.00 86.12 281 HIS A O 1
ATOM 2262 N N . ASN A 1 282 ? 2.623 -1.611 12.265 1.00 78.94 282 ASN A N 1
ATOM 2263 C CA . ASN A 1 282 ? 1.739 -2.501 13.020 1.00 78.94 282 ASN A CA 1
ATOM 2264 C C . ASN A 1 282 ? 0.870 -1.769 14.053 1.00 78.94 282 ASN A C 1
ATOM 2266 O O . ASN A 1 282 ? -0.290 -2.151 14.220 1.00 78.94 282 ASN A O 1
ATOM 2270 N N . SER A 1 283 ? 1.347 -0.698 14.684 1.00 76.94 283 SER A N 1
ATOM 2271 C CA . SER A 1 283 ? 0.610 0.064 15.712 1.00 76.94 283 SER A CA 1
ATOM 2272 C C . SER A 1 283 ? -0.058 1.348 15.190 1.00 76.94 283 SER A C 1
ATOM 2274 O O . SER A 1 283 ? -0.586 2.116 15.997 1.00 76.94 283 SER A O 1
ATOM 2276 N N . ARG A 1 284 ? -0.118 1.529 13.853 1.00 76.75 284 ARG A N 1
ATOM 2277 C CA . ARG A 1 284 ? -0.412 2.797 13.137 1.00 76.75 284 ARG A CA 1
ATOM 2278 C C . ARG A 1 284 ? 0.727 3.810 13.292 1.00 76.75 284 ARG A C 1
ATOM 2280 O O . ARG A 1 284 ? 1.532 3.689 14.208 1.00 76.75 284 ARG A O 1
ATOM 2287 N N . TRP A 1 285 ? 0.823 4.760 12.369 1.00 76.69 285 TRP A N 1
ATOM 2288 C CA . TRP A 1 285 ? 1.933 5.712 12.301 1.00 76.69 285 TRP A CA 1
ATOM 2289 C C . TRP A 1 285 ? 1.905 6.653 13.511 1.00 76.69 285 TRP A C 1
ATOM 2291 O O . TRP A 1 285 ? 0.942 7.398 13.695 1.00 76.69 285 TRP A O 1
ATOM 2301 N N . ARG A 1 286 ? 2.948 6.626 14.345 1.00 68.81 286 ARG A N 1
ATOM 2302 C CA . ARG A 1 286 ? 3.128 7.566 15.461 1.00 68.81 286 ARG A CA 1
ATOM 2303 C C . ARG A 1 286 ? 4.326 8.474 15.228 1.00 68.81 286 ARG A C 1
ATOM 2305 O O . ARG A 1 286 ? 5.322 8.055 14.647 1.00 68.81 286 ARG A O 1
ATOM 2312 N N . VAL A 1 287 ? 4.230 9.688 15.769 1.00 59.44 287 VAL A N 1
ATOM 2313 C CA . VAL A 1 287 ? 5.207 10.791 15.708 1.00 59.44 287 VAL A CA 1
ATOM 2314 C C . VAL A 1 287 ? 6.654 10.330 15.931 1.00 59.44 287 VAL A C 1
ATOM 2316 O O . VAL A 1 287 ? 7.543 10.678 15.157 1.00 59.44 287 VAL A O 1
ATOM 2319 N N . SER A 1 288 ? 6.890 9.516 16.965 1.00 61.59 288 SER A N 1
ATOM 2320 C CA . SER A 1 288 ? 8.226 9.104 17.418 1.00 61.59 288 SER A CA 1
ATOM 2321 C C . SER A 1 288 ? 8.911 8.077 16.515 1.00 61.59 288 SER A C 1
ATOM 2323 O O . SER A 1 288 ? 10.126 7.932 16.571 1.00 61.59 288 SER A O 1
ATOM 2325 N N . GLU A 1 289 ? 8.147 7.365 15.689 1.00 62.50 289 GLU A N 1
ATOM 2326 C CA . GLU A 1 289 ? 8.632 6.255 14.854 1.00 62.50 289 GLU A CA 1
ATOM 2327 C C . GLU A 1 289 ? 8.879 6.708 13.402 1.00 62.50 289 GLU A C 1
ATOM 2329 O O . GLU A 1 289 ? 9.329 5.931 12.564 1.00 62.50 289 GLU A O 1
ATOM 2334 N N . THR A 1 290 ? 8.627 7.988 13.096 1.00 60.12 290 THR A N 1
ATOM 2335 C CA . THR A 1 290 ? 8.654 8.514 11.724 1.00 60.12 290 THR A CA 1
ATOM 2336 C C . THR A 1 290 ? 10.027 8.629 11.083 1.00 60.12 290 THR A C 1
ATOM 2338 O O . THR A 1 290 ? 10.132 8.597 9.859 1.00 60.12 290 THR A O 1
ATOM 2341 N N . ARG A 1 291 ? 11.092 8.696 11.886 1.00 64.81 291 ARG A N 1
ATOM 2342 C CA . ARG A 1 291 ? 12.470 8.832 11.388 1.00 64.81 291 ARG A CA 1
ATOM 2343 C C . ARG A 1 291 ? 12.960 7.596 10.628 1.00 64.81 291 ARG A C 1
ATOM 2345 O O . ARG A 1 291 ? 13.850 7.710 9.795 1.00 64.81 291 ARG A O 1
ATOM 2352 N N . TYR A 1 292 ? 12.357 6.436 10.875 1.00 70.19 292 TYR A N 1
ATOM 2353 C CA . TYR A 1 292 ? 12.808 5.167 10.309 1.00 70.19 292 TYR A CA 1
ATOM 2354 C C . TYR A 1 292 ? 12.230 4.870 8.921 1.00 70.19 292 TYR A C 1
ATOM 2356 O O . TYR A 1 292 ? 12.784 4.035 8.218 1.00 70.19 292 TYR A O 1
ATOM 2364 N N . TYR A 1 293 ? 11.155 5.537 8.483 1.00 75.31 293 TYR A N 1
ATOM 2365 C CA . TYR A 1 293 ? 10.476 5.164 7.233 1.00 75.31 293 TYR A CA 1
ATOM 2366 C C . TYR A 1 293 ? 11.338 5.387 5.990 1.00 75.31 293 TYR A C 1
ATOM 2368 O O . TYR A 1 293 ? 11.452 4.494 5.154 1.00 75.31 293 TYR A O 1
ATOM 2376 N N . ASN A 1 294 ? 11.998 6.544 5.896 1.00 75.12 294 ASN A N 1
ATOM 2377 C CA . ASN A 1 294 ? 12.888 6.832 4.771 1.00 75.12 294 ASN A CA 1
ATOM 2378 C C . ASN A 1 294 ? 14.143 5.957 4.806 1.00 75.12 294 ASN A C 1
ATOM 2380 O O . ASN A 1 294 ? 14.580 5.494 3.757 1.00 75.12 294 ASN A O 1
ATOM 2384 N N . GLY A 1 295 ? 14.680 5.677 5.998 1.00 76.44 295 GLY A N 1
ATOM 2385 C CA . GLY A 1 295 ? 15.776 4.721 6.150 1.00 76.44 295 GLY A CA 1
ATOM 2386 C C . GLY A 1 295 ? 15.374 3.342 5.628 1.00 76.44 295 GLY A C 1
ATOM 2387 O O . GLY A 1 295 ? 16.061 2.777 4.783 1.00 76.44 295 GLY A O 1
ATOM 2388 N N . VAL A 1 296 ? 14.191 2.866 6.024 1.00 79.25 296 VAL A N 1
ATOM 2389 C CA . VAL A 1 296 ? 13.657 1.565 5.609 1.00 79.25 296 VAL A CA 1
ATOM 2390 C C . VAL A 1 296 ? 13.397 1.479 4.107 1.00 79.25 296 VAL A C 1
ATOM 2392 O O . VAL A 1 296 ? 13.772 0.490 3.482 1.00 79.25 296 VAL A O 1
ATOM 2395 N N . LEU A 1 297 ? 12.822 2.522 3.506 1.00 81.44 297 LEU A N 1
ATOM 2396 C CA . LEU A 1 297 ? 12.606 2.593 2.057 1.00 81.44 297 LEU A CA 1
ATOM 2397 C C . LEU A 1 297 ? 13.911 2.595 1.258 1.00 81.44 297 LEU A C 1
ATOM 2399 O O . LEU A 1 297 ? 13.966 2.015 0.176 1.00 81.44 297 LEU A O 1
ATOM 2403 N N . ASN A 1 298 ? 14.955 3.227 1.791 1.00 78.44 298 ASN A N 1
ATOM 2404 C CA . ASN A 1 298 ? 16.273 3.297 1.164 1.00 78.44 298 ASN A CA 1
ATOM 2405 C C . ASN A 1 298 ? 17.185 2.116 1.553 1.00 78.44 298 ASN A C 1
ATOM 2407 O O . ASN A 1 298 ? 18.367 2.125 1.218 1.00 78.44 298 ASN A O 1
ATOM 2411 N N . GLY A 1 299 ? 16.670 1.126 2.295 1.00 73.38 299 GLY A N 1
ATOM 2412 C CA . GLY A 1 299 ? 17.438 -0.026 2.778 1.00 73.38 299 GLY A CA 1
ATOM 2413 C C . GLY A 1 299 ? 18.500 0.304 3.836 1.00 73.38 299 GLY A C 1
ATOM 2414 O O . GLY A 1 299 ? 19.289 -0.565 4.210 1.00 73.38 299 GLY A O 1
ATOM 2415 N N . GLN A 1 300 ? 18.526 1.529 4.356 1.00 77.69 300 GLN A N 1
ATOM 2416 C CA . GLN A 1 300 ? 19.499 1.983 5.345 1.00 77.69 300 GLN A CA 1
ATOM 2417 C C . GLN A 1 300 ? 19.197 1.377 6.713 1.00 77.69 300 GLN A C 1
ATOM 2419 O O . GLN A 1 300 ? 18.081 1.489 7.217 1.00 77.69 300 GLN A O 1
ATOM 2424 N N . GLU A 1 301 ? 20.207 0.742 7.314 1.00 76.12 301 GLU A N 1
ATOM 2425 C CA . GLU A 1 301 ? 20.092 0.101 8.630 1.00 76.12 301 GLU A CA 1
ATOM 2426 C C . GLU A 1 301 ? 18.903 -0.868 8.723 1.00 76.12 301 GLU A C 1
ATOM 2428 O O . GLU A 1 301 ? 18.248 -0.982 9.759 1.00 76.12 301 GLU A O 1
ATOM 2433 N N . THR A 1 302 ? 18.621 -1.583 7.633 1.00 80.31 302 THR A N 1
ATOM 2434 C CA . THR A 1 302 ? 17.535 -2.565 7.586 1.00 80.31 302 THR A CA 1
ATOM 2435 C C . THR A 1 302 ? 18.035 -3.996 7.694 1.00 80.31 302 THR A C 1
ATOM 2437 O O . THR A 1 302 ? 19.184 -4.293 7.375 1.00 80.31 302 THR A O 1
ATOM 2440 N N . LEU A 1 303 ? 17.176 -4.876 8.201 1.00 83.12 303 LEU A N 1
ATOM 2441 C CA . LEU A 1 303 ? 17.216 -6.303 7.902 1.00 83.12 303 LEU A CA 1
ATOM 2442 C C . LEU A 1 303 ? 16.475 -6.504 6.578 1.00 83.12 303 LEU A C 1
ATOM 2444 O O . LEU A 1 303 ? 15.411 -5.904 6.397 1.00 83.12 303 LEU A O 1
ATOM 2448 N N . ALA A 1 304 ? 17.030 -7.314 5.678 1.00 84.38 304 ALA A N 1
ATOM 2449 C CA . ALA A 1 304 ? 16.399 -7.649 4.409 1.00 84.38 304 ALA A CA 1
ATOM 2450 C C . ALA A 1 304 ? 16.176 -9.162 4.298 1.00 84.38 304 ALA A C 1
ATOM 2452 O O . ALA A 1 304 ? 17.095 -9.933 4.555 1.00 84.38 304 ALA A O 1
ATOM 2453 N N . GLU A 1 305 ? 14.977 -9.568 3.889 1.00 85.06 305 GLU A N 1
ATOM 2454 C CA . GLU A 1 305 ? 14.602 -10.964 3.640 1.00 85.06 305 GLU A CA 1
ATOM 2455 C C . GLU A 1 305 ? 14.016 -11.087 2.227 1.00 85.06 305 GLU A C 1
ATOM 2457 O O . GLU A 1 305 ? 13.287 -10.200 1.772 1.00 85.06 305 GLU A O 1
ATOM 2462 N N . TYR A 1 306 ? 14.340 -12.167 1.517 1.00 84.31 306 TYR A N 1
ATOM 2463 C CA . TYR A 1 306 ? 13.751 -12.451 0.211 1.00 84.31 306 TYR A CA 1
ATOM 2464 C C . TYR A 1 306 ? 12.356 -13.046 0.382 1.00 84.31 306 TYR A C 1
ATOM 2466 O O . TYR A 1 306 ? 12.143 -13.951 1.186 1.00 84.31 306 TYR A O 1
ATOM 2474 N N . ILE A 1 307 ? 11.400 -12.538 -0.391 1.00 86.50 307 ILE A N 1
ATOM 2475 C CA . ILE A 1 307 ? 9.989 -12.906 -0.274 1.00 86.50 307 ILE A CA 1
ATOM 2476 C C . ILE A 1 307 ? 9.372 -13.209 -1.639 1.00 86.50 307 ILE A C 1
ATOM 2478 O O . ILE A 1 307 ? 9.755 -12.633 -2.659 1.00 86.50 307 ILE A O 1
ATOM 2482 N N . SER A 1 308 ? 8.354 -14.068 -1.637 1.00 83.94 308 SER A N 1
ATOM 2483 C CA . SER A 1 308 ? 7.491 -14.338 -2.789 1.00 83.94 308 SER A CA 1
ATOM 2484 C C . SER A 1 308 ? 6.013 -14.208 -2.430 1.00 83.94 308 SER A C 1
ATOM 2486 O O . SER A 1 308 ? 5.614 -14.467 -1.292 1.00 83.94 308 SER A O 1
ATOM 2488 N N . SER A 1 309 ? 5.193 -13.821 -3.407 1.00 83.31 309 SER A N 1
ATOM 2489 C CA . SER A 1 309 ? 3.735 -13.774 -3.300 1.00 83.31 309 SER A CA 1
ATOM 2490 C C . SER A 1 309 ? 3.066 -14.451 -4.484 1.00 83.31 309 SER A C 1
ATOM 2492 O O . SER A 1 309 ? 3.424 -14.229 -5.641 1.00 83.31 309 SER A O 1
ATOM 2494 N N . TYR A 1 310 ? 2.026 -15.220 -4.171 1.00 72.44 310 TYR A N 1
ATOM 2495 C CA . TYR A 1 310 ? 1.084 -15.754 -5.143 1.00 72.44 310 TYR A CA 1
ATOM 2496 C C . TYR A 1 310 ? -0.084 -14.769 -5.258 1.00 72.44 310 TYR A C 1
ATOM 2498 O O . TYR A 1 310 ? -0.849 -14.606 -4.305 1.00 72.44 310 TYR A O 1
ATOM 2506 N N . GLU A 1 311 ? -0.219 -14.139 -6.427 1.00 66.00 311 GLU A N 1
ATOM 2507 C CA . GLU A 1 311 ? -1.223 -13.119 -6.768 1.00 66.00 311 GLU A CA 1
ATOM 2508 C C . GLU A 1 311 ? -0.976 -11.711 -6.196 1.00 66.00 311 GLU A C 1
ATOM 2510 O O . GLU A 1 311 ? -0.491 -11.513 -5.078 1.00 66.00 311 GLU A O 1
ATOM 2515 N N . LEU A 1 312 ? -1.399 -10.708 -6.976 1.00 67.44 312 LEU A N 1
ATOM 2516 C CA . LEU A 1 312 ? -1.377 -9.304 -6.585 1.00 67.44 312 LEU A CA 1
ATOM 2517 C C . LEU A 1 312 ? -2.433 -9.024 -5.511 1.00 67.44 312 LEU A C 1
ATOM 2519 O O . LEU A 1 312 ? -3.635 -9.245 -5.690 1.00 67.44 312 LEU A O 1
ATOM 2523 N N . GLY A 1 313 ? -1.993 -8.455 -4.395 1.00 56.97 313 GLY A N 1
ATOM 2524 C CA . GLY A 1 313 ? -2.884 -7.797 -3.465 1.00 56.97 313 GLY A CA 1
ATOM 2525 C C . GLY A 1 313 ? -3.648 -8.680 -2.474 1.00 56.97 313 GLY A C 1
ATOM 2526 O O . GLY A 1 313 ? -4.631 -8.204 -1.878 1.00 56.97 313 GLY A O 1
ATOM 2527 N N . ARG A 1 314 ? -3.204 -9.915 -2.218 1.00 57.62 314 ARG A N 1
ATOM 2528 C CA . ARG A 1 314 ? -3.608 -10.646 -1.004 1.00 57.62 314 ARG A CA 1
ATOM 2529 C C . ARG A 1 314 ? -2.955 -10.026 0.234 1.00 57.62 314 ARG A C 1
ATOM 2531 O O . ARG A 1 314 ? -1.914 -9.390 0.163 1.00 57.62 314 ARG A O 1
ATOM 2538 N N . ARG A 1 315 ? -3.586 -10.174 1.407 1.00 53.62 315 ARG A N 1
ATOM 2539 C CA . ARG A 1 315 ? -2.999 -9.694 2.671 1.00 53.62 315 ARG A CA 1
ATOM 2540 C C . ARG A 1 315 ? -1.674 -10.441 2.915 1.00 53.62 315 ARG A C 1
ATOM 2542 O O . ARG A 1 315 ? -1.745 -11.663 3.049 1.00 53.62 315 ARG A O 1
ATOM 2549 N N . PRO A 1 316 ? -0.537 -9.747 3.128 1.00 46.53 316 PRO A N 1
ATOM 2550 C CA . PRO A 1 316 ? 0.762 -10.364 3.429 1.00 46.53 316 PRO A CA 1
ATOM 2551 C C . PRO A 1 316 ? 0.727 -11.449 4.512 1.00 46.53 316 PRO A C 1
ATOM 2553 O O . PRO A 1 316 ? 1.457 -12.425 4.439 1.00 46.53 316 PRO A O 1
ATOM 2556 N N . ARG A 1 317 ? -0.200 -11.344 5.480 1.00 41.62 317 ARG A N 1
ATOM 2557 C CA . ARG A 1 317 ? -0.413 -12.348 6.541 1.00 41.62 317 ARG A CA 1
ATOM 2558 C C . ARG A 1 317 ? -0.718 -13.769 6.039 1.00 41.62 317 ARG A C 1
ATOM 2560 O O . ARG A 1 317 ? -0.679 -14.683 6.850 1.00 41.62 317 ARG A O 1
ATOM 2567 N N . LYS A 1 318 ? -1.091 -13.949 4.770 1.00 41.41 318 LYS A N 1
ATOM 2568 C CA . LYS A 1 318 ? -1.343 -15.262 4.157 1.00 41.41 318 LYS A CA 1
ATOM 2569 C C . LYS A 1 318 ? -0.438 -15.559 2.949 1.00 41.41 318 LYS A C 1
ATOM 2571 O O . LYS A 1 318 ? -0.669 -16.580 2.316 1.00 41.41 318 LYS A O 1
ATOM 2576 N N . GLY A 1 319 ? 0.489 -14.671 2.571 1.00 50.66 319 GLY A N 1
ATOM 2577 C CA . GLY A 1 319 ? 1.006 -14.674 1.196 1.00 50.66 319 GLY A CA 1
ATOM 2578 C C . GLY A 1 319 ? 2.384 -14.077 0.942 1.00 50.66 319 GLY A C 1
ATOM 2579 O O . GLY A 1 319 ? 2.706 -13.939 -0.225 1.00 50.66 319 GLY A O 1
ATOM 2580 N N . LEU A 1 320 ? 3.177 -13.736 1.963 1.00 60.25 320 LEU A N 1
ATOM 2581 C CA . LEU A 1 320 ? 4.624 -13.593 1.775 1.00 60.25 320 LEU A CA 1
ATOM 2582 C C . LEU A 1 320 ? 5.285 -14.850 2.317 1.00 60.25 320 LEU A C 1
ATOM 2584 O O . LEU A 1 320 ? 5.189 -15.113 3.515 1.00 60.25 320 LEU A O 1
ATOM 2588 N N . ASN A 1 321 ? 5.904 -15.624 1.437 1.00 69.31 321 ASN A N 1
ATOM 2589 C CA . ASN A 1 321 ? 6.717 -16.764 1.834 1.00 69.31 321 ASN A CA 1
ATOM 2590 C C . ASN A 1 321 ? 8.183 -16.370 1.695 1.00 69.31 321 ASN A C 1
ATOM 2592 O O . ASN A 1 321 ? 8.548 -15.780 0.676 1.00 69.31 321 ASN A O 1
ATOM 2596 N N . GLY A 1 322 ? 8.996 -16.701 2.698 1.00 70.75 322 GLY A N 1
ATOM 2597 C CA . GLY A 1 322 ? 10.446 -16.623 2.563 1.00 70.75 322 GLY A CA 1
ATOM 2598 C C . GLY A 1 322 ? 10.900 -17.516 1.408 1.00 70.75 322 GLY A C 1
ATOM 2599 O O . GLY A 1 322 ? 10.364 -18.613 1.231 1.00 70.75 322 GLY A O 1
ATOM 2600 N N . VAL A 1 323 ? 11.837 -17.021 0.607 1.00 76.56 323 VAL A N 1
ATOM 2601 C CA . VAL A 1 323 ? 12.517 -17.787 -0.450 1.00 76.56 323 VAL A CA 1
ATOM 2602 C C . VAL A 1 323 ? 14.019 -17.688 -0.234 1.00 76.56 323 VAL A C 1
ATOM 2604 O O . VAL A 1 323 ? 14.496 -16.688 0.306 1.00 76.56 323 VAL A O 1
ATOM 2607 N N . THR A 1 324 ? 14.775 -18.718 -0.611 1.00 76.06 324 THR A N 1
ATOM 2608 C CA . THR A 1 324 ? 16.234 -18.665 -0.439 1.00 76.06 324 THR A CA 1
ATOM 2609 C C . THR A 1 324 ? 16.875 -17.715 -1.460 1.00 76.06 324 THR A C 1
ATOM 2611 O O . THR A 1 324 ? 16.283 -17.446 -2.513 1.00 76.06 324 THR A O 1
ATOM 2614 N N . PRO A 1 325 ? 18.092 -17.199 -1.196 1.00 73.38 325 PRO A N 1
ATOM 2615 C CA . PRO A 1 325 ? 18.829 -16.411 -2.179 1.00 73.38 325 PRO A CA 1
ATOM 2616 C C . PRO A 1 325 ? 19.010 -17.150 -3.508 1.00 73.38 325 PRO A C 1
ATOM 2618 O O . PRO A 1 325 ? 18.831 -16.545 -4.555 1.00 73.38 325 PRO A O 1
ATOM 2621 N N . GLU A 1 326 ? 19.279 -18.459 -3.485 1.00 77.62 326 GLU A N 1
ATOM 2622 C CA . GLU A 1 326 ? 19.435 -19.273 -4.696 1.00 77.62 326 GLU A CA 1
ATOM 2623 C C . GLU A 1 326 ? 18.115 -19.431 -5.456 1.00 77.62 326 GLU A C 1
ATOM 2625 O O . GLU A 1 326 ? 18.109 -19.429 -6.685 1.00 77.62 326 GLU A O 1
ATOM 2630 N N . GLU A 1 327 ? 16.988 -19.565 -4.752 1.00 74.81 327 GLU A N 1
ATOM 2631 C CA . GLU A 1 327 ? 15.658 -19.604 -5.367 1.00 74.81 327 GLU A CA 1
ATOM 2632 C C . GLU A 1 327 ? 15.316 -18.268 -6.032 1.00 74.81 327 GLU A C 1
ATOM 2634 O O . GLU A 1 327 ? 14.801 -18.250 -7.152 1.00 74.81 327 GLU A O 1
ATOM 2639 N N . TYR A 1 328 ? 15.647 -17.155 -5.373 1.00 77.00 328 TYR A N 1
ATOM 2640 C CA . TYR A 1 328 ? 15.467 -15.816 -5.922 1.00 77.00 328 TYR A CA 1
ATOM 2641 C C . TYR A 1 328 ? 16.401 -15.550 -7.109 1.00 77.00 328 TYR A C 1
ATOM 2643 O O . TYR A 1 328 ? 15.938 -15.096 -8.151 1.00 77.00 328 TYR A O 1
ATOM 2651 N N . GLU A 1 329 ? 17.692 -15.869 -6.996 1.00 77.19 329 GLU A N 1
ATOM 2652 C CA . GLU A 1 329 ? 18.666 -15.735 -8.084 1.00 77.19 329 GLU A CA 1
ATOM 2653 C C . GLU A 1 329 ? 18.301 -16.620 -9.265 1.00 77.19 329 GLU A C 1
ATOM 2655 O O . GLU A 1 329 ? 18.370 -16.172 -10.401 1.00 77.19 329 GLU A O 1
ATOM 2660 N N . LYS A 1 330 ? 17.857 -17.856 -9.028 1.00 75.44 330 LYS A N 1
ATOM 2661 C CA . LYS A 1 330 ? 17.352 -18.722 -10.092 1.00 75.44 330 LYS A CA 1
ATOM 2662 C C . LYS A 1 330 ? 16.142 -18.097 -10.777 1.00 75.44 330 LYS A C 1
ATOM 2664 O O . LYS A 1 330 ? 16.087 -18.126 -12.003 1.00 75.44 330 LYS A O 1
ATOM 2669 N N . ALA A 1 331 ? 15.214 -17.516 -10.014 1.00 69.50 331 ALA A N 1
ATOM 2670 C CA . ALA A 1 331 ? 14.083 -16.796 -10.582 1.00 69.50 331 ALA A CA 1
ATOM 2671 C C . ALA A 1 331 ? 14.559 -15.592 -11.413 1.00 69.50 331 ALA A C 1
ATOM 2673 O O . ALA A 1 331 ? 14.161 -15.485 -12.563 1.00 69.50 331 ALA A O 1
ATOM 2674 N N . GLU A 1 332 ? 15.458 -14.746 -10.895 1.00 73.31 332 GLU A N 1
ATOM 2675 C CA . GLU A 1 332 ? 16.074 -13.607 -11.607 1.00 73.31 332 GLU A CA 1
ATOM 2676 C C . GLU A 1 332 ? 16.899 -14.026 -12.835 1.00 73.31 332 GLU A C 1
ATOM 2678 O O . GLU A 1 332 ? 16.924 -13.326 -13.842 1.00 73.31 332 GLU A O 1
ATOM 2683 N N . ILE A 1 333 ? 17.569 -15.174 -12.803 1.00 73.19 333 ILE A N 1
ATOM 2684 C CA . ILE A 1 333 ? 18.306 -15.713 -13.949 1.00 73.19 333 ILE A CA 1
ATOM 2685 C C . ILE A 1 333 ? 17.327 -16.227 -14.996 1.00 73.19 333 ILE A C 1
ATOM 2687 O O . ILE A 1 333 ? 17.534 -15.968 -16.174 1.00 73.19 333 ILE A O 1
ATOM 2691 N N . GLU A 1 334 ? 16.262 -16.925 -14.602 1.00 60.91 334 GLU A N 1
ATOM 2692 C CA . GLU A 1 334 ? 15.190 -17.335 -15.513 1.00 60.91 334 GLU A CA 1
ATOM 2693 C C . GLU A 1 334 ? 14.545 -16.103 -16.163 1.00 60.91 334 GLU A C 1
ATOM 2695 O O . GLU A 1 334 ? 14.359 -16.065 -17.379 1.00 60.91 334 GLU A O 1
ATOM 2700 N N . VAL A 1 335 ? 14.325 -15.044 -15.377 1.00 55.59 335 VAL A N 1
ATOM 2701 C CA . VAL A 1 335 ? 13.902 -13.726 -15.862 1.00 55.59 335 VAL A CA 1
ATOM 2702 C C . VAL A 1 335 ? 14.874 -13.195 -16.910 1.00 55.59 335 VAL A C 1
ATOM 2704 O O . VAL A 1 335 ? 14.460 -12.866 -18.019 1.00 55.59 335 VAL A O 1
ATOM 2707 N N . GLN A 1 336 ? 16.165 -13.122 -16.583 1.00 54.84 336 GLN A N 1
ATOM 2708 C CA . GLN A 1 336 ? 17.191 -12.644 -17.502 1.00 54.84 336 GLN A CA 1
ATOM 2709 C C . GLN A 1 336 ? 17.228 -13.510 -18.763 1.00 54.84 336 GLN A C 1
ATOM 2711 O O . GLN A 1 336 ? 17.115 -12.986 -19.859 1.00 54.84 336 GLN A O 1
ATOM 2716 N N . GLN A 1 337 ? 17.296 -14.830 -18.663 1.00 55.59 337 GLN A N 1
ATOM 2717 C CA . GLN A 1 337 ? 17.351 -15.719 -19.825 1.00 55.59 337 GLN A CA 1
ATOM 2718 C C . GLN A 1 337 ? 16.170 -15.524 -20.781 1.00 55.59 337 GLN A C 1
ATOM 2720 O O . GLN A 1 337 ? 16.380 -15.505 -21.992 1.00 55.59 337 GLN A O 1
ATOM 2725 N N . VAL A 1 338 ? 14.959 -15.306 -20.258 1.00 51.47 338 VAL A N 1
ATOM 2726 C CA . VAL A 1 338 ? 13.800 -14.923 -21.077 1.00 51.47 338 VAL A CA 1
ATOM 2727 C C . VAL A 1 338 ? 14.035 -13.573 -21.767 1.00 51.47 338 VAL A C 1
ATOM 2729 O O . VAL A 1 338 ? 13.772 -13.458 -22.958 1.00 51.47 338 VAL A O 1
ATOM 2732 N N . LEU A 1 339 ? 14.589 -12.582 -21.060 1.00 41.41 339 LEU A N 1
ATOM 2733 C CA . LEU A 1 339 ? 14.891 -11.242 -21.586 1.00 41.41 339 LEU A CA 1
ATOM 2734 C C . LEU A 1 339 ? 15.978 -11.204 -22.668 1.00 41.41 339 LEU A C 1
ATOM 2736 O O . LEU A 1 339 ? 15.955 -10.301 -23.494 1.00 41.41 339 LEU A O 1
ATOM 2740 N N . TRP A 1 340 ? 16.944 -12.124 -22.646 1.00 42.34 340 TRP A N 1
ATOM 2741 C CA . TRP A 1 340 ? 18.034 -12.175 -23.634 1.00 42.34 340 TRP A CA 1
ATOM 2742 C C . TRP A 1 340 ? 17.707 -13.072 -24.842 1.00 42.34 340 TRP A C 1
ATOM 2744 O O . TRP A 1 340 ? 18.472 -13.098 -25.806 1.00 42.34 340 TRP A O 1
ATOM 2754 N N . ALA A 1 341 ? 16.606 -13.829 -24.785 1.00 45.41 341 ALA A N 1
ATOM 2755 C CA . ALA A 1 341 ? 16.144 -14.706 -25.863 1.00 45.41 341 ALA A CA 1
ATOM 2756 C C . ALA A 1 341 ? 15.050 -14.075 -26.749 1.00 45.41 341 ALA A C 1
ATOM 2758 O O . ALA A 1 341 ? 14.850 -14.537 -27.874 1.00 45.41 341 ALA A O 1
ATOM 2759 N N . THR A 1 342 ? 14.350 -13.054 -26.245 1.00 40.97 342 THR A N 1
ATOM 2760 C CA . THR A 1 342 ? 13.432 -12.168 -26.991 1.00 40.97 342 THR A CA 1
ATOM 2761 C C . THR A 1 342 ? 14.150 -10.922 -27.468 1.00 40.97 342 THR A C 1
ATOM 2763 O O . THR A 1 342 ? 13.877 -10.490 -28.609 1.00 40.97 342 THR A O 1
#

Foldseek 3Di:
DDPPDPPLLPDQLVVNVVVQVPQDVVSPQDPDPDPPNCSVVSNVVVVVVVVVVVLVVVVVVLQVVLVVQDQQPKHKDDDPPQSQEIEIEDEPPSQWDDDPPNPTPLHGDLSNVQSCVVVQLDQHQEYEYEYEQDDRPPHPDDRQPPVDLVSLVVVVVSVLVVVLVVLVLLQVLQAPPPDDDPSHDNGHGNHFKYKYKYAQDPCPPPPDDWFKKKWKKKWADPPPDDLPPDPDDDPPPDPDPDPVVQPPDDPPPDPPQPDQTKMWIKIAGLSSNIIMIMIGGNVGDHNSRSVCRSCRSVSHNIDMFIWMAGDPDDDPVVGTDTDDPVRVVVNNVVSVVVNVVD

Organism: NCBI:txid1469910

Radius of gyration: 24.56 Å; Cα contacts (8 Å, |Δi|>4): 468; chains: 1; bounding box: 77×48×70 Å

Secondary structure (DSSP, 8-state):
------GGGGS-HHHHHHHHHTS-TTS----SSSGGGHHHHHHHHHHHHHHHHHHHHHHHHHHHHHHHH--TT-EEEPPTT-TTEEEEEEEHHHHEEPPTTSS-EEEEPHHHHHHHHHHHHS--SEEEEEEE----TT-TT------SHHHHHHHHHHHHHHHHHHHHHHHHHHSS-----TTS-SSPP--SEEEEEEE--S-TT-TTS--EEEEEEEEE------TTS--S--SS------GGGG---------TTT--S-EEEEEE-TTSSEEEEEEE-SS---GGGTTHHHHHHTTTTEEEEEEEEESTT--GGGT-EE--HHHHHHHHHHHHHHHHH-

pLDDT: mean 71.51, std 15.97, range [35.97, 94.69]